Protein AF-A0A0L1KDW6-F1 (afdb_monomer_lite)

Structure (mmCIF, N/CA/C/O backbone):
data_AF-A0A0L1KDW6-F1
#
_entry.id   AF-A0A0L1KDW6-F1
#
loop_
_atom_site.group_PDB
_atom_site.id
_atom_site.type_symbol
_atom_site.label_atom_id
_atom_site.label_alt_id
_atom_site.label_comp_id
_atom_site.label_asym_id
_atom_site.label_entity_id
_atom_site.label_seq_id
_atom_site.pdbx_PDB_ins_code
_atom_site.Cartn_x
_atom_site.Cartn_y
_atom_site.Cartn_z
_atom_site.occupancy
_atom_site.B_iso_or_equiv
_atom_site.auth_seq_id
_atom_site.auth_comp_id
_atom_site.auth_asym_id
_atom_site.auth_atom_id
_atom_site.pdbx_PDB_model_num
ATOM 1 N N . MET A 1 1 ? 21.603 -19.382 -19.768 1.00 57.94 1 MET A N 1
ATOM 2 C CA . MET A 1 1 ? 21.121 -18.084 -19.246 1.00 57.94 1 MET A CA 1
ATOM 3 C C . MET A 1 1 ? 20.582 -18.372 -17.863 1.00 57.94 1 MET A C 1
ATOM 5 O O . MET A 1 1 ? 19.770 -19.271 -17.759 1.00 57.94 1 MET A O 1
ATOM 9 N N . GLY A 1 2 ? 21.131 -17.739 -16.826 1.00 80.12 2 GLY A N 1
ATOM 10 C CA . GLY A 1 2 ? 20.773 -18.057 -15.442 1.00 80.12 2 GLY A CA 1
ATOM 11 C C . GLY A 1 2 ? 19.469 -17.402 -14.995 1.00 80.12 2 GLY A C 1
ATOM 12 O O . GLY A 1 2 ? 19.043 -16.402 -15.588 1.00 80.12 2 GLY A O 1
ATOM 13 N N . ARG A 1 3 ? 18.912 -17.967 -13.923 1.00 89.12 3 ARG A N 1
ATOM 14 C CA . ARG A 1 3 ? 17.757 -17.478 -13.173 1.00 89.12 3 ARG A CA 1
ATOM 15 C C . ARG A 1 3 ? 17.853 -15.980 -12.878 1.00 89.12 3 ARG A C 1
ATOM 17 O O . ARG A 1 3 ? 18.931 -15.449 -12.590 1.00 89.12 3 ARG A O 1
ATOM 24 N N . ARG A 1 4 ? 16.725 -15.284 -12.984 1.00 90.94 4 ARG A N 1
ATOM 25 C CA . ARG A 1 4 ? 16.598 -13.829 -12.834 1.00 90.94 4 ARG A CA 1
ATOM 26 C C . ARG A 1 4 ? 15.623 -13.484 -11.720 1.00 90.94 4 ARG A C 1
ATOM 28 O O . ARG A 1 4 ? 14.721 -14.257 -11.421 1.00 90.94 4 ARG A O 1
ATOM 35 N N . LEU A 1 5 ? 15.791 -12.292 -11.161 1.00 90.44 5 LEU A N 1
ATOM 36 C CA . LEU A 1 5 ? 14.852 -11.661 -10.242 1.00 90.44 5 LEU A CA 1
ATOM 37 C C . LEU A 1 5 ? 14.173 -10.495 -10.960 1.00 90.44 5 LEU A C 1
ATOM 39 O O . LEU A 1 5 ? 14.872 -9.633 -11.488 1.00 90.44 5 LEU A O 1
ATOM 43 N N . ALA A 1 6 ? 12.842 -10.432 -10.948 1.00 89.75 6 ALA A N 1
ATOM 44 C CA . ALA A 1 6 ? 12.110 -9.207 -11.242 1.00 89.75 6 ALA A CA 1
ATOM 45 C C . ALA A 1 6 ? 11.566 -8.585 -9.954 1.00 89.75 6 ALA A C 1
ATOM 47 O O . ALA A 1 6 ? 10.841 -9.229 -9.193 1.00 89.75 6 ALA A O 1
ATOM 48 N N . LEU A 1 7 ? 11.890 -7.312 -9.745 1.00 86.31 7 LEU A N 1
ATOM 49 C CA . LEU A 1 7 ? 11.287 -6.475 -8.718 1.00 86.31 7 LEU A CA 1
ATOM 50 C C . LEU A 1 7 ? 10.117 -5.718 -9.343 1.00 86.31 7 LEU A C 1
ATOM 52 O O . LEU A 1 7 ? 10.330 -4.899 -10.244 1.00 86.31 7 LEU A O 1
ATOM 56 N N . LEU A 1 8 ? 8.897 -6.019 -8.893 1.00 83.31 8 LEU A N 1
ATOM 57 C CA . LEU A 1 8 ? 7.684 -5.398 -9.417 1.00 83.31 8 LEU A CA 1
ATOM 58 C C . LEU A 1 8 ? 7.242 -4.216 -8.561 1.00 83.31 8 LEU A C 1
ATOM 60 O O . LEU A 1 8 ? 7.297 -4.219 -7.332 1.00 83.31 8 LEU A O 1
ATOM 64 N N . GLY A 1 9 ? 6.763 -3.190 -9.246 1.00 75.62 9 GLY A N 1
ATOM 65 C CA . GLY A 1 9 ? 6.193 -2.005 -8.641 1.00 75.62 9 GLY A CA 1
ATOM 66 C C . GLY A 1 9 ? 4.723 -2.125 -8.319 1.00 75.62 9 GLY A C 1
ATOM 67 O O . GLY A 1 9 ? 3.948 -2.620 -9.130 1.00 75.62 9 GLY A O 1
ATOM 68 N N . SER A 1 10 ? 4.300 -1.519 -7.213 1.00 70.69 10 SER A N 1
ATOM 69 C CA . SER A 1 10 ? 2.881 -1.212 -6.985 1.00 70.69 10 SER A CA 1
ATOM 70 C C . SER A 1 10 ? 1.938 -2.430 -7.032 1.00 70.69 10 SER A C 1
ATOM 72 O O . SER A 1 10 ? 0.745 -2.284 -7.316 1.00 70.69 10 SER A O 1
ATOM 74 N N . ILE A 1 11 ? 2.459 -3.622 -6.732 1.00 71.25 11 ILE A N 1
ATOM 75 C CA . ILE A 1 11 ? 1.679 -4.851 -6.606 1.00 71.25 11 ILE A CA 1
ATOM 76 C C . ILE A 1 11 ? 1.026 -4.900 -5.223 1.00 71.25 11 ILE A C 1
ATOM 78 O O . ILE A 1 11 ? 1.671 -4.600 -4.220 1.00 71.25 11 ILE A O 1
ATOM 82 N N . ASN A 1 12 ? -0.255 -5.276 -5.166 1.00 66.88 12 ASN A N 1
ATOM 83 C CA . ASN A 1 12 ? -1.009 -5.448 -3.918 1.00 66.88 12 ASN A CA 1
ATOM 84 C C . ASN A 1 12 ? -1.074 -4.196 -3.024 1.00 66.88 12 ASN A C 1
ATOM 86 O O . ASN A 1 12 ? -1.246 -4.280 -1.809 1.00 66.88 12 ASN A O 1
ATOM 90 N N . VAL A 1 13 ? -0.989 -3.014 -3.641 1.00 64.75 13 VAL A N 1
ATOM 91 C CA . VAL A 1 13 ? -1.134 -1.712 -2.983 1.00 64.75 13 VAL A CA 1
ATOM 92 C C . VAL A 1 13 ? -2.189 -0.867 -3.694 1.00 64.75 13 VAL A C 1
ATOM 94 O O . VAL A 1 13 ? -2.306 -0.885 -4.916 1.00 64.75 13 VAL A O 1
ATOM 97 N N . GLY A 1 14 ? -2.969 -0.096 -2.931 1.00 56.69 14 GLY A N 1
ATOM 98 C CA . GLY A 1 14 ? -3.863 0.923 -3.496 1.00 56.69 14 GLY A CA 1
ATOM 99 C C . GLY A 1 14 ? -5.036 0.399 -4.336 1.00 56.69 14 GLY A C 1
ATOM 100 O O . GLY A 1 14 ? -5.494 1.115 -5.216 1.00 56.69 14 GLY A O 1
ATOM 101 N N . GLY A 1 15 ? -5.527 -0.814 -4.068 1.00 61.88 15 GLY A N 1
ATOM 102 C CA . GLY A 1 15 ? -6.672 -1.407 -4.775 1.00 61.88 15 GLY A CA 1
ATOM 103 C C . GLY A 1 15 ? -6.288 -2.360 -5.908 1.00 61.88 15 GLY A C 1
ATOM 104 O O . GLY A 1 15 ? -7.120 -3.168 -6.310 1.00 61.88 15 GLY A O 1
ATOM 105 N N . ASN A 1 16 ? -5.026 -2.353 -6.345 1.00 66.50 16 ASN A N 1
ATOM 106 C CA . ASN A 1 16 ? -4.486 -3.419 -7.183 1.00 66.50 16 ASN A CA 1
ATOM 107 C C . ASN A 1 16 ? -4.442 -4.697 -6.343 1.00 66.50 16 ASN A C 1
ATOM 109 O O . ASN A 1 16 ? -3.787 -4.708 -5.301 1.00 66.50 16 ASN A O 1
ATOM 113 N N . ARG A 1 17 ? -5.139 -5.754 -6.760 1.00 76.69 17 ARG A N 1
ATOM 114 C CA . ARG A 1 17 ? -5.067 -7.073 -6.123 1.00 76.69 17 ARG A CA 1
ATOM 115 C C . ARG A 1 17 ? -4.798 -8.114 -7.190 1.00 76.69 17 ARG A C 1
ATOM 117 O O . ARG A 1 17 ? -5.657 -8.361 -8.025 1.00 76.69 17 ARG A O 1
ATOM 124 N N . ILE A 1 18 ? -3.613 -8.708 -7.135 1.00 84.12 18 ILE A N 1
ATOM 125 C CA . ILE A 1 18 ? -3.269 -9.882 -7.932 1.00 84.12 18 ILE A CA 1
ATOM 126 C C . ILE A 1 18 ? -2.900 -11.012 -6.986 1.00 84.12 18 ILE A C 1
ATOM 128 O O . ILE A 1 18 ? -2.190 -10.809 -5.992 1.00 84.12 18 ILE A O 1
ATOM 132 N N . THR A 1 19 ? -3.391 -12.211 -7.279 1.00 87.62 19 THR A N 1
ATOM 133 C CA . THR A 1 19 ? -2.929 -13.394 -6.563 1.00 87.62 19 THR A CA 1
ATOM 134 C C . THR A 1 19 ? -1.570 -13.813 -7.123 1.00 87.62 19 THR A C 1
ATOM 136 O O . THR A 1 19 ? -1.245 -13.556 -8.285 1.00 87.62 19 THR A O 1
ATOM 139 N N . MET A 1 20 ? -0.741 -14.447 -6.293 1.00 87.56 20 MET A N 1
ATOM 140 C CA . MET A 1 20 ? 0.556 -14.952 -6.754 1.00 87.56 20 MET A CA 1
ATOM 141 C C . MET A 1 20 ? 0.383 -16.078 -7.781 1.00 87.56 20 MET A C 1
ATOM 143 O O . MET A 1 20 ? 1.164 -16.156 -8.723 1.00 87.56 20 MET A O 1
ATOM 147 N N . GLY A 1 21 ? -0.682 -16.879 -7.662 1.00 89.69 21 GLY A N 1
ATOM 148 C CA . GLY A 1 21 ? -1.038 -17.893 -8.655 1.00 89.69 21 GLY A CA 1
ATOM 149 C C . GLY A 1 21 ? -1.360 -17.293 -10.024 1.00 89.69 21 GLY A C 1
ATOM 150 O O . GLY A 1 21 ? -0.852 -17.782 -11.031 1.00 89.69 21 GLY A O 1
ATOM 151 N N . ASP A 1 22 ? -2.120 -16.193 -10.070 1.00 91.50 22 ASP A N 1
ATOM 152 C CA . ASP A 1 22 ? -2.432 -15.507 -11.332 1.00 91.50 22 ASP A CA 1
ATOM 153 C C . ASP A 1 22 ? -1.179 -14.904 -11.973 1.00 91.50 22 ASP A C 1
ATOM 155 O O . ASP A 1 22 ? -0.994 -15.006 -13.186 1.00 91.50 22 ASP A O 1
ATOM 159 N N . LEU A 1 23 ? -0.293 -14.318 -11.158 1.00 91.94 23 LEU A N 1
ATOM 160 C CA . LEU A 1 23 ? 0.977 -13.757 -11.621 1.00 91.94 23 LEU A CA 1
ATOM 161 C C . LEU A 1 23 ? 1.894 -14.828 -12.218 1.00 91.94 23 LEU A C 1
ATOM 163 O O . LEU A 1 23 ? 2.406 -14.653 -13.325 1.00 91.94 23 LEU A O 1
ATOM 167 N N . VAL A 1 24 ? 2.073 -15.941 -11.503 1.00 93.94 24 VAL A N 1
ATOM 168 C CA . VAL A 1 24 ? 2.847 -17.095 -11.976 1.00 93.94 24 VAL A CA 1
ATOM 169 C C . VAL A 1 24 ? 2.231 -17.635 -13.265 1.00 93.94 24 VAL A C 1
ATOM 171 O O . VAL A 1 24 ? 2.919 -17.732 -14.278 1.00 93.94 24 VAL A O 1
ATOM 174 N N . GLY A 1 25 ? 0.922 -17.895 -13.265 1.00 94.69 25 GLY A N 1
ATOM 175 C CA . GLY A 1 25 ? 0.211 -18.443 -14.417 1.00 94.69 25 GLY A CA 1
ATOM 176 C C . GLY A 1 25 ? 0.302 -17.560 -15.662 1.00 94.69 25 GLY A C 1
ATOM 177 O O . GLY A 1 25 ? 0.509 -18.081 -16.759 1.00 94.69 25 GLY A O 1
ATOM 178 N N . ALA A 1 26 ? 0.192 -16.237 -15.505 1.00 95.19 26 ALA A N 1
ATOM 179 C CA . ALA A 1 26 ? 0.352 -15.290 -16.606 1.00 95.19 26 ALA A CA 1
ATOM 180 C C . ALA A 1 26 ? 1.754 -15.384 -17.214 1.00 95.19 26 ALA A C 1
ATOM 182 O O . ALA A 1 26 ? 1.901 -15.575 -18.417 1.00 95.19 26 ALA A O 1
ATOM 183 N N . LEU A 1 27 ? 2.806 -15.341 -16.400 1.00 95.25 27 LEU A N 1
ATOM 184 C CA . LEU A 1 27 ? 4.177 -15.406 -16.910 1.00 95.25 27 LEU A CA 1
ATOM 185 C C . LEU A 1 27 ? 4.493 -16.759 -17.557 1.00 95.25 27 LEU A C 1
ATOM 187 O O . LEU A 1 27 ? 5.091 -16.795 -18.635 1.00 95.25 27 LEU A O 1
ATOM 191 N N . THR A 1 28 ? 4.033 -17.864 -16.968 1.00 95.69 28 THR A N 1
ATOM 192 C CA . THR A 1 28 ? 4.222 -19.205 -17.537 1.00 95.69 28 THR A CA 1
ATOM 193 C C . THR A 1 28 ? 3.588 -19.336 -18.924 1.00 95.69 28 THR A C 1
ATOM 195 O O . THR A 1 28 ? 4.228 -19.860 -19.837 1.00 95.69 28 THR A O 1
ATOM 198 N N . ARG A 1 29 ? 2.382 -18.785 -19.143 1.00 95.06 29 ARG A N 1
ATOM 199 C CA . ARG A 1 29 ? 1.735 -18.769 -20.473 1.00 95.06 29 ARG A CA 1
ATOM 200 C C . ARG A 1 29 ? 2.548 -18.029 -21.540 1.00 95.06 29 ARG A C 1
ATOM 202 O O . ARG A 1 29 ? 2.452 -18.366 -22.716 1.00 95.06 29 ARG A O 1
ATOM 209 N N . HIS A 1 30 ? 3.383 -17.068 -21.141 1.00 95.25 30 HIS A N 1
ATOM 210 C CA . HIS A 1 30 ? 4.259 -16.299 -22.039 1.00 95.25 30 HIS A CA 1
ATOM 211 C C . HIS A 1 30 ? 5.681 -16.871 -22.171 1.00 95.25 30 HIS A C 1
ATOM 213 O O . HIS A 1 30 ? 6.576 -16.215 -22.724 1.00 95.25 30 HIS A O 1
ATOM 219 N N . GLY A 1 31 ? 5.888 -18.107 -21.707 1.00 93.56 31 GLY A N 1
ATOM 220 C CA . GLY A 1 31 ? 7.122 -18.870 -21.896 1.00 93.56 31 GLY A CA 1
ATOM 221 C C . GLY A 1 31 ? 8.205 -18.607 -20.852 1.00 93.56 31 GLY A C 1
ATOM 222 O O . GLY A 1 31 ? 9.353 -18.990 -21.071 1.00 93.56 31 GLY A O 1
ATOM 223 N N . PHE A 1 32 ? 7.870 -17.946 -19.743 1.00 95.56 32 PHE A N 1
ATOM 224 C CA . PHE A 1 32 ? 8.753 -17.875 -18.582 1.00 95.56 32 PHE A CA 1
ATOM 225 C C . PHE A 1 32 ? 8.713 -19.222 -17.849 1.00 95.56 32 PHE A C 1
ATOM 227 O O . PHE A 1 32 ? 7.634 -19.761 -17.600 1.00 95.56 32 PHE A O 1
ATOM 234 N N . ALA A 1 33 ? 9.880 -19.768 -17.517 1.00 93.88 33 ALA A N 1
ATOM 235 C CA . ALA A 1 33 ? 10.008 -21.038 -16.804 1.00 93.88 33 ALA A CA 1
ATOM 236 C C . ALA A 1 33 ? 10.357 -20.804 -15.327 1.00 93.88 33 ALA A C 1
ATOM 238 O O . ALA A 1 33 ? 10.776 -19.704 -14.962 1.00 93.88 33 ALA A O 1
ATOM 239 N N . ASP A 1 34 ? 10.150 -21.820 -14.484 1.00 93.94 34 ASP A N 1
ATOM 240 C CA . ASP A 1 34 ? 10.532 -21.838 -13.061 1.00 93.94 34 ASP A CA 1
ATOM 241 C C . ASP A 1 34 ? 10.179 -20.546 -12.302 1.00 93.94 34 ASP A C 1
ATOM 243 O O . ASP A 1 34 ? 10.984 -19.975 -11.553 1.00 93.94 34 ASP A O 1
ATOM 247 N N . VAL A 1 35 ? 8.957 -20.060 -12.555 1.00 94.06 35 VAL A N 1
ATOM 248 C CA . VAL A 1 35 ? 8.440 -18.812 -11.996 1.00 94.06 35 VAL A CA 1
ATOM 249 C C . VAL A 1 35 ? 8.016 -19.042 -10.548 1.00 94.06 35 VAL A C 1
ATOM 251 O O . VAL A 1 35 ? 7.067 -19.770 -10.271 1.00 94.06 35 VAL A O 1
ATOM 254 N N . GLU A 1 36 ? 8.695 -18.374 -9.625 1.00 90.19 36 GLU A N 1
ATOM 255 C CA . GLU A 1 36 ? 8.409 -18.387 -8.193 1.00 90.19 36 GLU A CA 1
ATOM 256 C C . GLU A 1 36 ? 8.185 -16.959 -7.696 1.00 90.19 36 GLU A C 1
ATOM 258 O O . GLU A 1 36 ? 8.827 -16.020 -8.162 1.00 90.19 36 GLU A O 1
ATOM 263 N N . THR A 1 37 ? 7.301 -16.776 -6.718 1.00 86.69 37 THR A N 1
ATOM 264 C CA . THR A 1 37 ? 7.066 -15.470 -6.088 1.00 86.69 37 THR A CA 1
ATOM 265 C C . THR A 1 37 ? 7.736 -15.391 -4.727 1.00 86.69 37 THR A C 1
ATOM 267 O O . THR A 1 37 ? 7.597 -16.295 -3.905 1.00 86.69 37 THR A O 1
ATOM 270 N N . VAL A 1 38 ? 8.392 -14.269 -4.449 1.00 73.50 38 VAL A N 1
ATOM 271 C CA . VAL A 1 38 ? 8.946 -13.953 -3.133 1.00 73.50 38 VAL A CA 1
ATOM 272 C C . VAL A 1 38 ? 7.931 -13.098 -2.385 1.00 73.50 38 VAL A C 1
ATOM 274 O O . VAL A 1 38 ? 7.717 -11.939 -2.742 1.00 73.50 38 VAL A O 1
ATOM 277 N N . VAL A 1 39 ? 7.335 -13.679 -1.338 1.00 70.06 39 VAL A N 1
ATOM 278 C CA . VAL A 1 39 ? 6.297 -13.080 -0.475 1.00 70.06 39 VAL A CA 1
ATOM 279 C C . VAL A 1 39 ? 5.090 -12.508 -1.252 1.00 70.06 39 VAL A C 1
ATOM 281 O O . VAL A 1 39 ? 4.961 -12.660 -2.462 1.00 70.06 39 VAL A O 1
ATOM 284 N N . ALA A 1 40 ? 4.156 -11.847 -0.562 1.00 60.19 40 ALA A N 1
ATOM 285 C CA . ALA A 1 40 ? 2.953 -11.270 -1.180 1.00 60.19 40 ALA A CA 1
ATOM 286 C C . ALA A 1 40 ? 3.200 -9.947 -1.946 1.00 60.19 40 ALA A C 1
ATOM 288 O O . ALA A 1 40 ? 2.245 -9.296 -2.379 1.00 60.19 40 ALA A O 1
ATOM 289 N N . SER A 1 41 ? 4.461 -9.521 -2.094 1.00 60.69 41 SER A N 1
ATOM 290 C CA . SER A 1 41 ? 4.837 -8.246 -2.721 1.00 60.69 41 SER A CA 1
ATOM 291 C C . SER A 1 41 ? 4.954 -8.320 -4.244 1.00 60.69 41 SER A C 1
ATOM 293 O O . SER A 1 41 ? 5.227 -7.301 -4.871 1.00 60.69 41 SER A O 1
ATOM 295 N N . GLY A 1 42 ? 4.773 -9.503 -4.841 1.00 65.75 42 GLY A N 1
ATOM 296 C CA . GLY A 1 42 ? 4.808 -9.686 -6.293 1.00 65.75 42 GLY A CA 1
ATOM 297 C C . GLY A 1 42 ? 6.202 -9.677 -6.914 1.00 65.75 42 GLY A C 1
ATOM 298 O O . GLY A 1 42 ? 6.313 -9.519 -8.122 1.00 65.75 42 GLY A O 1
ATOM 299 N N . ASN A 1 43 ? 7.270 -9.835 -6.129 1.00 84.25 43 ASN A N 1
ATOM 300 C CA . ASN A 1 43 ? 8.606 -10.026 -6.696 1.00 84.25 43 ASN A CA 1
ATOM 301 C C . ASN A 1 43 ? 8.742 -11.463 -7.193 1.00 84.25 43 ASN A C 1
ATOM 303 O O . ASN A 1 43 ? 8.254 -12.380 -6.534 1.00 84.25 43 ASN A O 1
ATOM 307 N N . ILE A 1 44 ? 9.408 -11.662 -8.327 1.00 90.81 44 ILE A N 1
ATOM 308 C CA . ILE A 1 44 ? 9.438 -12.960 -9.007 1.00 90.81 44 ILE A CA 1
ATOM 309 C C . ILE A 1 44 ? 10.859 -13.430 -9.290 1.00 90.81 44 ILE A C 1
ATOM 311 O O . ILE A 1 44 ? 11.696 -12.663 -9.757 1.00 90.81 44 ILE A O 1
ATOM 315 N N . LEU A 1 45 ? 11.116 -14.708 -9.052 1.00 92.25 45 LEU A N 1
ATOM 316 C CA . LEU A 1 45 ? 12.263 -15.429 -9.583 1.00 92.25 45 LEU A CA 1
ATOM 317 C C . LEU A 1 45 ? 11.802 -16.204 -10.810 1.00 92.25 45 LEU A C 1
ATOM 319 O O . LEU A 1 45 ? 10.728 -16.789 -10.781 1.00 92.25 45 LEU A O 1
ATOM 323 N N . PHE A 1 46 ? 12.576 -16.198 -11.887 1.00 94.62 46 PHE A N 1
ATOM 324 C CA . PHE A 1 46 ? 12.167 -16.853 -13.127 1.00 94.62 46 PHE A CA 1
ATOM 325 C C . PHE A 1 46 ? 13.355 -17.201 -14.015 1.00 94.62 46 PHE A C 1
ATOM 327 O O . PHE A 1 46 ? 14.400 -16.541 -13.978 1.00 94.62 46 PHE A O 1
ATOM 334 N N . ASP A 1 47 ? 13.134 -18.173 -14.887 1.00 93.94 47 ASP A N 1
ATOM 335 C CA . ASP A 1 47 ? 13.999 -18.475 -16.012 1.00 93.94 47 ASP A CA 1
ATOM 336 C C . ASP A 1 47 ? 13.470 -17.772 -17.273 1.00 93.94 47 ASP A C 1
ATOM 338 O O . ASP A 1 47 ? 12.287 -17.891 -17.621 1.00 93.94 47 ASP A O 1
ATOM 342 N N . PRO A 1 48 ? 14.309 -16.956 -17.944 1.00 92.50 48 PRO A N 1
ATOM 343 C CA . PRO A 1 48 ? 13.853 -16.129 -19.048 1.00 92.50 48 PRO A CA 1
ATOM 344 C C . PRO A 1 48 ? 13.471 -16.982 -20.269 1.00 92.50 48 PRO A C 1
ATOM 346 O O . PRO A 1 48 ? 14.165 -17.954 -20.580 1.00 92.50 48 PRO A O 1
ATOM 349 N N . PRO A 1 49 ? 12.428 -16.583 -21.019 1.00 91.06 49 PRO A N 1
ATOM 350 C CA . PRO A 1 49 ? 12.028 -17.265 -22.243 1.00 91.06 49 PRO A CA 1
ATOM 351 C C . PRO A 1 49 ? 13.174 -17.321 -23.257 1.00 91.06 49 PRO A C 1
ATOM 353 O O . PRO A 1 49 ? 13.938 -16.365 -23.428 1.00 91.06 49 PRO A O 1
ATOM 356 N N . THR A 1 50 ? 13.274 -18.444 -23.969 1.00 88.19 50 THR A N 1
ATOM 357 C CA . THR A 1 50 ? 14.314 -18.640 -24.988 1.00 88.19 50 THR A CA 1
ATOM 358 C C . THR A 1 50 ? 14.206 -17.575 -26.081 1.00 88.19 50 THR A C 1
ATOM 360 O O . THR A 1 50 ? 13.119 -17.280 -26.572 1.00 88.19 50 THR A O 1
ATOM 363 N N . GLY A 1 51 ? 15.343 -16.995 -26.472 1.00 84.75 51 GLY A N 1
ATOM 364 C CA . GLY A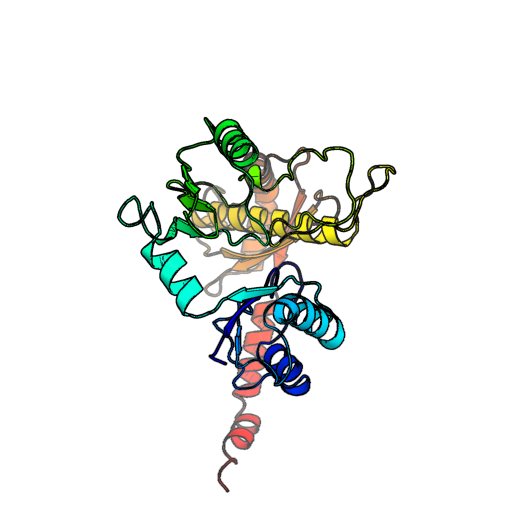 1 51 ? 15.410 -15.992 -27.539 1.00 84.75 51 GLY A CA 1
ATOM 365 C C . GLY A 1 51 ? 15.063 -14.561 -27.116 1.00 84.75 51 GLY A C 1
ATOM 366 O O . GLY A 1 51 ? 15.174 -13.664 -27.946 1.00 84.75 51 GLY A O 1
ATOM 367 N N . VAL A 1 52 ? 14.706 -14.316 -25.850 1.00 84.88 52 VAL A N 1
ATOM 368 C CA . VAL A 1 52 ? 14.441 -12.959 -25.348 1.00 84.88 52 VAL A CA 1
ATOM 369 C C . VAL A 1 52 ? 15.701 -12.344 -24.753 1.00 84.88 52 VAL A C 1
ATOM 371 O O . VAL A 1 52 ? 16.374 -12.932 -23.902 1.00 84.88 52 VAL A O 1
ATOM 374 N N . LEU A 1 53 ? 16.033 -11.129 -25.194 1.00 83.12 53 LEU A N 1
ATOM 375 C CA . LEU A 1 53 ? 17.181 -10.398 -24.669 1.00 83.12 53 LEU A CA 1
ATOM 376 C C . LEU A 1 53 ? 16.883 -9.859 -23.268 1.00 83.12 53 LEU A C 1
ATOM 378 O O . LEU A 1 53 ? 15.799 -9.356 -22.992 1.00 83.12 53 LEU A O 1
ATOM 382 N N . GLY A 1 54 ? 17.889 -9.866 -22.388 1.00 80.50 54 GLY A N 1
ATOM 383 C CA . GLY A 1 54 ? 17.721 -9.420 -20.999 1.00 80.50 54 GLY A CA 1
ATOM 384 C C . GLY A 1 54 ? 17.178 -7.991 -20.848 1.00 80.50 54 GLY A C 1
ATOM 385 O O . GLY A 1 54 ? 16.455 -7.713 -19.899 1.00 80.50 54 GLY A O 1
ATOM 386 N N . LYS A 1 55 ? 17.480 -7.107 -21.809 1.00 80.06 55 LYS A N 1
ATOM 387 C CA . LYS A 1 55 ? 16.996 -5.716 -21.849 1.00 80.06 55 LYS A CA 1
ATOM 388 C C . LYS A 1 55 ? 15.494 -5.587 -22.142 1.00 80.06 55 LYS A C 1
ATOM 390 O O . LYS A 1 55 ? 14.926 -4.551 -21.843 1.00 80.06 55 LYS A O 1
ATOM 395 N N . GLU A 1 56 ? 14.882 -6.609 -22.740 1.00 84.19 56 GLU A N 1
ATOM 396 C CA . GLU A 1 56 ? 13.461 -6.627 -23.123 1.00 84.19 56 GLU A CA 1
ATOM 397 C C . GLU A 1 56 ? 12.583 -7.233 -22.023 1.00 84.19 56 GLU A C 1
ATOM 399 O O . GLU A 1 56 ? 11.374 -7.017 -22.004 1.00 84.19 56 GLU A O 1
ATOM 404 N N . LEU A 1 57 ? 13.181 -7.983 -21.089 1.00 89.69 57 LEU A N 1
ATOM 405 C CA . LEU A 1 57 ? 12.454 -8.642 -20.003 1.00 89.69 57 LEU A CA 1
ATOM 406 C C . LEU A 1 57 ? 11.637 -7.669 -19.132 1.00 89.69 57 LEU A C 1
ATOM 408 O O . LEU A 1 57 ? 10.492 -8.012 -18.845 1.00 89.69 57 LEU A O 1
ATOM 412 N N . PRO A 1 58 ? 12.146 -6.485 -18.723 1.00 87.44 58 PRO A N 1
ATOM 413 C CA . PRO A 1 58 ? 11.366 -5.543 -17.918 1.00 87.44 58 PRO A CA 1
ATOM 414 C C . PRO A 1 58 ? 10.052 -5.123 -18.589 1.00 87.44 58 PRO A C 1
ATOM 416 O O . PRO A 1 58 ? 8.982 -5.284 -18.003 1.00 87.44 58 PRO A O 1
ATOM 419 N N . ASP A 1 59 ? 10.132 -4.650 -19.835 1.00 86.12 59 ASP A N 1
ATOM 420 C CA . ASP A 1 59 ? 8.966 -4.177 -20.587 1.00 86.12 59 ASP A CA 1
ATOM 421 C C . ASP A 1 59 ? 7.994 -5.330 -20.856 1.00 86.12 59 ASP A C 1
ATOM 423 O O . ASP A 1 59 ? 6.789 -5.194 -20.653 1.00 86.12 59 ASP A O 1
ATOM 427 N N . ARG A 1 60 ? 8.523 -6.510 -21.203 1.00 92.62 60 ARG A N 1
ATOM 428 C CA . ARG A 1 60 ? 7.708 -7.701 -21.459 1.00 92.62 60 ARG A CA 1
ATOM 429 C C . ARG A 1 60 ? 6.921 -8.146 -20.227 1.00 92.62 60 ARG A C 1
ATOM 431 O O . ARG A 1 60 ? 5.743 -8.463 -20.346 1.00 92.62 60 ARG A O 1
ATOM 438 N N . ILE A 1 61 ? 7.549 -8.164 -19.050 1.00 92.94 61 ILE A N 1
ATOM 439 C CA . ILE A 1 61 ? 6.883 -8.534 -17.792 1.00 92.94 61 ILE A CA 1
ATOM 440 C C . ILE A 1 61 ? 5.792 -7.514 -17.446 1.00 92.94 61 ILE A C 1
ATOM 442 O O . ILE A 1 61 ? 4.668 -7.909 -17.139 1.00 92.94 61 ILE A O 1
ATOM 446 N N . ALA A 1 62 ? 6.094 -6.215 -17.530 1.00 89.31 62 ALA A N 1
ATOM 447 C CA . ALA A 1 62 ? 5.113 -5.164 -17.263 1.00 89.31 62 ALA A CA 1
ATOM 448 C C . ALA A 1 62 ? 3.908 -5.243 -18.222 1.00 89.31 62 ALA A C 1
ATOM 450 O O . ALA A 1 62 ? 2.760 -5.117 -17.790 1.00 89.31 62 ALA A O 1
ATOM 451 N N . ASP A 1 63 ? 4.153 -5.524 -19.505 1.00 91.12 63 ASP A N 1
ATOM 452 C CA . ASP A 1 63 ? 3.108 -5.689 -20.515 1.00 91.12 63 ASP A CA 1
ATOM 453 C C . ASP A 1 63 ? 2.201 -6.893 -20.240 1.00 91.12 63 ASP A C 1
ATOM 455 O O . ASP A 1 63 ? 0.980 -6.775 -20.377 1.00 91.12 63 ASP A O 1
ATOM 459 N N . ILE A 1 64 ? 2.763 -8.028 -19.816 1.00 94.25 64 ILE A N 1
ATOM 460 C CA . ILE A 1 64 ? 1.994 -9.225 -19.439 1.00 94.25 64 ILE A CA 1
ATOM 461 C C . ILE A 1 64 ? 1.109 -8.926 -18.229 1.00 94.25 64 ILE A C 1
ATOM 463 O O . ILE A 1 64 ? -0.095 -9.168 -18.276 1.00 94.25 64 ILE A O 1
ATOM 467 N N . VAL A 1 65 ? 1.671 -8.336 -17.170 1.00 90.75 65 VAL A N 1
ATOM 468 C CA . VAL A 1 65 ? 0.907 -8.003 -15.955 1.00 90.75 65 VAL A CA 1
ATOM 469 C C . VAL A 1 65 ? -0.231 -7.035 -16.277 1.00 90.75 65 VAL A C 1
ATOM 471 O O . VAL A 1 65 ? -1.358 -7.220 -15.821 1.00 90.75 65 VAL A O 1
ATOM 474 N N . ARG A 1 66 ? 0.019 -6.037 -17.125 1.00 89.06 66 ARG A N 1
ATOM 475 C CA . ARG A 1 66 ? -1.022 -5.103 -17.553 1.00 89.06 66 ARG A CA 1
ATOM 476 C C . ARG A 1 66 ? -2.097 -5.772 -18.406 1.00 89.06 66 ARG A C 1
ATOM 478 O O . ARG A 1 66 ? -3.276 -5.500 -18.198 1.00 89.06 66 ARG A O 1
ATOM 485 N N . SER A 1 67 ? -1.708 -6.584 -19.386 1.00 90.25 67 SER A N 1
ATOM 486 C CA . SER A 1 67 ? -2.647 -7.158 -20.359 1.00 90.25 67 SER A CA 1
ATOM 487 C C . SER A 1 67 ? -3.478 -8.306 -19.791 1.00 90.25 67 SER A C 1
ATOM 489 O O . SER A 1 67 ? -4.664 -8.381 -20.097 1.00 90.25 67 SER A O 1
ATOM 491 N N . GLU A 1 68 ? -2.896 -9.162 -18.950 1.00 93.56 68 GLU A N 1
ATOM 492 C CA . GLU A 1 68 ? -3.606 -10.312 -18.377 1.00 93.56 68 GLU A CA 1
ATOM 493 C C . GLU A 1 68 ? -4.218 -10.033 -17.005 1.00 93.56 68 GLU A C 1
ATOM 495 O O . GLU A 1 68 ? -5.269 -10.583 -16.690 1.00 93.56 68 GLU A O 1
ATOM 500 N N . LEU A 1 69 ? -3.582 -9.189 -16.187 1.00 89.50 69 LEU A N 1
ATOM 501 C CA . LEU A 1 69 ? -3.989 -8.969 -14.792 1.00 89.50 69 LEU A CA 1
ATOM 502 C C . LEU A 1 69 ? -4.567 -7.569 -14.552 1.00 89.50 69 LEU A C 1
ATOM 504 O O . LEU A 1 69 ? -5.005 -7.265 -13.446 1.00 89.50 69 LEU A O 1
ATOM 508 N N . GLY A 1 70 ? -4.570 -6.704 -15.571 1.00 84.56 70 GLY A N 1
ATOM 509 C CA . GLY A 1 70 ? -5.177 -5.373 -15.500 1.00 84.56 70 GLY A CA 1
ATOM 510 C C . GLY A 1 70 ? -4.442 -4.385 -14.591 1.00 84.56 70 GLY A C 1
ATOM 511 O O . GLY A 1 70 ? -5.004 -3.343 -14.257 1.00 84.56 70 GLY A O 1
ATOM 512 N N . VAL A 1 71 ? -3.204 -4.685 -14.183 1.00 82.88 71 VAL A N 1
ATOM 513 C CA . VAL A 1 71 ? -2.421 -3.838 -13.271 1.00 82.88 71 VAL A CA 1
ATOM 514 C C . VAL A 1 71 ? -1.301 -3.131 -14.023 1.00 82.88 71 VAL A C 1
ATOM 516 O O . VAL A 1 71 ? -0.428 -3.766 -14.608 1.00 82.88 71 VAL A O 1
ATOM 519 N N . ASP A 1 72 ? -1.300 -1.799 -13.970 1.00 81.56 72 ASP A N 1
ATOM 520 C CA . ASP A 1 72 ? -0.180 -0.998 -14.466 1.00 81.56 72 ASP A CA 1
ATOM 521 C C . ASP A 1 72 ? 0.972 -1.054 -13.451 1.00 81.56 72 ASP A C 1
ATOM 523 O O . ASP A 1 72 ? 0.866 -0.563 -12.321 1.00 81.56 72 ASP A O 1
ATOM 527 N N . THR A 1 73 ? 2.065 -1.701 -13.844 1.00 80.81 73 THR A N 1
ATOM 528 C CA . THR A 1 73 ? 3.250 -1.925 -13.012 1.00 80.81 73 THR A CA 1
ATOM 529 C C . THR A 1 73 ? 4.516 -1.559 -13.782 1.00 80.81 73 THR A C 1
ATOM 531 O O . THR A 1 73 ? 4.510 -1.438 -15.004 1.00 80.81 73 THR A O 1
ATOM 534 N N . PHE A 1 74 ? 5.621 -1.401 -13.060 1.00 80.31 74 PHE A N 1
ATOM 535 C CA . PHE A 1 74 ? 6.952 -1.432 -13.654 1.00 80.31 74 PHE A CA 1
ATOM 536 C C . PHE A 1 74 ? 7.668 -2.688 -13.163 1.00 80.31 74 PHE A C 1
ATOM 538 O O . PHE A 1 74 ? 7.451 -3.127 -12.033 1.00 80.31 74 PHE A O 1
ATOM 545 N N . ALA A 1 75 ? 8.558 -3.223 -13.990 1.00 85.19 75 ALA A N 1
ATOM 546 C CA . ALA A 1 75 ? 9.454 -4.299 -13.606 1.00 85.19 75 ALA A CA 1
ATOM 547 C C . ALA A 1 75 ? 10.902 -3.819 -13.710 1.00 85.19 75 ALA A C 1
ATOM 549 O O . ALA A 1 75 ? 11.263 -3.080 -14.624 1.00 85.19 75 ALA A O 1
ATOM 550 N N . LEU A 1 76 ? 11.744 -4.263 -12.786 1.00 83.38 76 LEU A N 1
ATOM 551 C CA . LEU A 1 76 ? 13.194 -4.205 -12.917 1.00 83.38 76 LEU A CA 1
ATOM 552 C C . LEU A 1 76 ? 13.727 -5.627 -12.868 1.00 83.38 76 LEU A C 1
ATOM 554 O O . LEU A 1 76 ? 13.421 -6.344 -11.924 1.00 83.38 76 LEU A O 1
ATOM 558 N N . VAL A 1 77 ? 14.563 -6.006 -13.832 1.00 87.38 77 VAL A N 1
ATOM 559 C CA . VAL A 1 77 ? 15.155 -7.346 -13.884 1.00 87.38 77 VAL A CA 1
ATOM 560 C C . VAL A 1 77 ? 16.629 -7.295 -13.506 1.00 87.38 77 VAL A C 1
ATOM 562 O O . VAL A 1 77 ? 17.406 -6.569 -14.123 1.00 87.38 77 VAL A O 1
ATOM 565 N N . LEU A 1 78 ? 17.005 -8.105 -12.520 1.00 84.38 78 LEU A N 1
ATOM 566 C CA . LEU A 1 78 ? 18.358 -8.254 -11.996 1.00 84.38 78 LEU A CA 1
ATOM 567 C C . LEU A 1 78 ? 18.820 -9.708 -12.137 1.00 84.38 78 LEU A C 1
ATOM 569 O O . LEU A 1 78 ? 18.029 -10.654 -12.086 1.00 84.38 78 LEU A O 1
ATOM 573 N N . SER A 1 79 ? 20.119 -9.894 -12.330 1.00 86.19 79 SER A N 1
ATOM 574 C CA . SER A 1 79 ? 20.785 -11.181 -12.111 1.00 86.19 79 SER A CA 1
ATOM 575 C C . SER A 1 79 ? 21.162 -11.369 -10.637 1.00 86.19 79 SER A C 1
ATOM 577 O O . SER A 1 79 ? 21.236 -10.400 -9.882 1.00 86.19 79 SER A O 1
ATOM 579 N N . ALA A 1 80 ? 21.444 -12.614 -10.236 1.00 83.56 80 ALA A N 1
ATOM 580 C CA . ALA A 1 80 ? 21.941 -12.915 -8.891 1.00 83.56 80 ALA A CA 1
ATOM 581 C C . ALA A 1 80 ? 23.220 -12.124 -8.561 1.00 83.56 80 ALA A C 1
ATOM 583 O O . ALA A 1 80 ? 23.281 -11.472 -7.526 1.00 83.56 80 ALA A O 1
ATOM 584 N N . ALA A 1 81 ? 24.176 -12.072 -9.494 1.00 82.00 81 ALA A N 1
ATOM 585 C CA . ALA A 1 81 ? 25.421 -11.323 -9.321 1.00 82.00 81 ALA A CA 1
ATOM 586 C C . ALA A 1 81 ? 25.192 -9.812 -9.127 1.00 82.00 81 ALA A C 1
ATOM 588 O O . ALA A 1 81 ? 25.878 -9.181 -8.330 1.00 82.00 81 ALA A O 1
ATOM 589 N N . GLU A 1 82 ? 24.218 -9.218 -9.827 1.00 78.19 82 GLU A N 1
ATOM 590 C CA . GLU A 1 82 ? 23.878 -7.798 -9.648 1.00 78.19 82 GLU A CA 1
ATOM 591 C C . GLU A 1 82 ? 23.244 -7.527 -8.278 1.00 78.19 82 GLU A C 1
ATOM 593 O O . GLU A 1 82 ? 23.521 -6.492 -7.674 1.00 78.19 82 GLU A O 1
ATOM 598 N N . LEU A 1 83 ? 22.414 -8.447 -7.777 1.00 79.75 83 LEU A N 1
ATOM 599 C CA . LEU A 1 83 ? 21.826 -8.333 -6.444 1.00 79.75 83 LEU A CA 1
ATOM 600 C C . LEU A 1 83 ? 22.879 -8.520 -5.343 1.00 79.75 83 LEU A C 1
ATOM 602 O O . LEU A 1 83 ? 22.911 -7.746 -4.391 1.00 79.75 83 LEU A O 1
ATOM 606 N N . GLU A 1 84 ? 23.751 -9.516 -5.484 1.00 80.19 84 GLU A N 1
ATOM 607 C CA . GLU A 1 84 ? 24.855 -9.771 -4.555 1.00 80.19 84 GLU A CA 1
ATOM 608 C C . GLU A 1 84 ? 25.809 -8.581 -4.481 1.00 80.19 84 GLU A C 1
ATOM 610 O O . GLU A 1 84 ? 26.140 -8.136 -3.384 1.00 80.19 84 GLU A O 1
ATOM 615 N N . ALA A 1 85 ? 26.187 -8.011 -5.628 1.00 76.94 85 ALA A N 1
ATOM 616 C CA . ALA A 1 85 ? 27.026 -6.819 -5.670 1.00 76.94 85 ALA A CA 1
ATOM 617 C C . ALA A 1 85 ? 26.334 -5.622 -4.997 1.00 76.94 85 ALA A C 1
ATOM 619 O O . ALA A 1 85 ? 26.952 -4.923 -4.195 1.00 76.94 85 ALA A O 1
ATOM 620 N N . ALA A 1 86 ? 25.026 -5.442 -5.218 1.00 73.06 86 ALA A N 1
ATOM 621 C CA . ALA A 1 86 ? 24.262 -4.404 -4.532 1.00 73.06 86 ALA A CA 1
ATOM 622 C C . ALA A 1 86 ? 24.258 -4.592 -3.002 1.00 73.06 86 ALA A C 1
ATOM 624 O O . ALA A 1 86 ? 24.300 -3.605 -2.273 1.00 73.06 86 ALA A O 1
ATOM 625 N N . ILE A 1 87 ? 24.241 -5.821 -2.486 1.00 75.31 87 ILE A N 1
ATOM 626 C CA . ILE A 1 87 ? 24.316 -6.074 -1.038 1.00 75.31 87 ILE A CA 1
ATOM 627 C C . ILE A 1 87 ? 25.741 -5.848 -0.517 1.00 75.31 87 ILE A C 1
ATOM 629 O O . ILE A 1 87 ? 25.930 -5.146 0.477 1.00 75.31 87 ILE A O 1
ATOM 633 N N . ALA A 1 88 ? 26.738 -6.424 -1.190 1.00 77.62 88 ALA A N 1
ATOM 634 C CA . ALA A 1 88 ? 28.133 -6.407 -0.759 1.00 77.62 88 ALA A CA 1
ATOM 635 C C . ALA A 1 88 ? 28.736 -4.997 -0.757 1.00 77.62 88 ALA A C 1
ATOM 637 O O . ALA A 1 88 ? 29.531 -4.659 0.117 1.00 77.62 88 ALA A O 1
ATOM 638 N N . GLU A 1 89 ? 28.341 -4.160 -1.714 1.00 75.25 89 GLU A N 1
ATOM 639 C CA . GLU A 1 89 ? 28.888 -2.815 -1.889 1.00 75.25 89 GLU A CA 1
ATOM 640 C C . GLU A 1 89 ? 28.087 -1.734 -1.154 1.00 75.25 89 GLU A C 1
ATOM 642 O O . GLU A 1 89 ? 28.315 -0.540 -1.360 1.00 75.25 89 GLU A O 1
ATOM 647 N N . ASN A 1 90 ? 27.163 -2.137 -0.275 1.00 74.06 90 ASN A N 1
ATOM 648 C CA . ASN A 1 90 ? 26.378 -1.221 0.539 1.00 74.06 90 ASN A CA 1
ATOM 649 C C . ASN A 1 90 ? 27.289 -0.363 1.448 1.00 74.06 90 ASN A C 1
ATOM 651 O O . ASN A 1 90 ? 27.823 -0.872 2.438 1.00 74.06 90 ASN A O 1
ATOM 655 N N . PRO A 1 91 ? 27.413 0.957 1.201 1.00 71.19 91 PRO A N 1
ATOM 656 C CA . PRO A 1 91 ? 28.296 1.862 1.937 1.00 71.19 91 PRO A CA 1
ATOM 657 C C . PRO A 1 91 ? 27.782 2.167 3.346 1.00 71.19 91 PRO A C 1
ATOM 659 O O . PRO A 1 91 ? 28.432 2.884 4.105 1.00 71.19 91 PRO A O 1
ATOM 662 N N . PHE A 1 92 ? 26.596 1.661 3.678 1.00 70.19 92 PHE A N 1
ATOM 663 C CA . PHE A 1 92 ? 25.968 1.792 4.980 1.00 70.19 92 PHE A CA 1
ATOM 664 C C . PHE A 1 92 ? 26.006 0.497 5.791 1.00 70.19 92 PHE A C 1
ATOM 666 O O . PHE A 1 92 ? 25.441 0.442 6.881 1.00 70.19 92 PHE A O 1
ATOM 673 N N . SER A 1 93 ? 26.674 -0.538 5.276 1.00 69.00 93 SER A N 1
ATOM 674 C CA . SER A 1 93 ? 26.924 -1.766 6.022 1.00 69.00 93 SER A CA 1
ATOM 675 C C . SER A 1 93 ? 27.661 -1.451 7.329 1.00 69.00 93 SER A C 1
ATOM 677 O O . SER A 1 93 ? 28.677 -0.753 7.330 1.00 69.00 93 SER A O 1
ATOM 679 N N . GLY A 1 94 ? 27.114 -1.909 8.457 1.00 66.12 94 GLY A N 1
ATOM 680 C CA . GLY A 1 94 ? 27.641 -1.619 9.794 1.00 66.12 94 GLY A CA 1
ATOM 681 C C . GLY A 1 94 ? 27.369 -0.202 10.323 1.00 66.12 94 GLY A C 1
ATOM 682 O O . GLY A 1 94 ? 27.826 0.122 11.419 1.00 66.12 94 GLY A O 1
ATOM 683 N N . THR A 1 95 ? 26.624 0.642 9.598 1.00 61.72 95 THR A N 1
ATOM 684 C CA . THR A 1 95 ? 26.164 1.951 10.092 1.00 61.72 95 THR A CA 1
ATOM 685 C C . THR A 1 95 ? 24.642 1.961 10.241 1.00 61.72 95 THR A C 1
ATOM 687 O O . THR A 1 95 ? 23.926 1.910 9.245 1.00 61.72 95 THR A O 1
ATOM 690 N N . GLY A 1 96 ? 24.147 2.049 11.479 1.00 64.88 96 GLY A N 1
ATOM 691 C CA . GLY A 1 96 ? 22.712 1.986 11.783 1.00 64.88 96 GLY A CA 1
ATOM 692 C C . GLY A 1 96 ? 22.168 0.553 11.865 1.00 64.88 96 GLY A C 1
ATOM 693 O O . GLY A 1 96 ? 22.927 -0.407 11.947 1.00 64.88 96 GLY A O 1
ATOM 694 N N . GLU A 1 97 ? 20.840 0.409 11.890 1.00 58.78 97 GLU A N 1
ATOM 695 C CA . GLU A 1 97 ? 20.179 -0.902 11.810 1.00 58.78 97 GLU A CA 1
ATOM 696 C C . GLU A 1 97 ? 19.793 -1.211 10.357 1.00 58.78 97 GLU A C 1
ATOM 698 O O . GLU A 1 97 ? 19.186 -0.370 9.689 1.00 58.78 97 GLU A O 1
ATOM 703 N N . ASP A 1 98 ? 20.048 -2.438 9.896 1.00 60.75 98 ASP A N 1
ATOM 704 C CA . ASP A 1 98 ? 19.826 -2.861 8.500 1.00 60.75 98 ASP A CA 1
ATOM 705 C C . ASP A 1 98 ? 18.400 -2.604 7.993 1.00 60.75 98 ASP A C 1
ATOM 707 O O . ASP A 1 98 ? 18.193 -2.263 6.829 1.00 60.75 98 ASP A O 1
ATOM 711 N N . LYS A 1 99 ? 17.401 -2.684 8.881 1.00 62.28 99 LYS A N 1
ATOM 712 C CA . LYS A 1 99 ? 15.982 -2.433 8.565 1.00 62.28 99 LYS A CA 1
ATOM 713 C C . LYS A 1 99 ? 15.684 -1.009 8.071 1.00 62.28 99 LYS A C 1
ATOM 715 O O . LYS A 1 99 ? 14.585 -0.749 7.588 1.00 62.28 99 LYS A O 1
ATOM 720 N N . PHE A 1 100 ? 16.632 -0.088 8.230 1.00 64.06 100 PHE A N 1
ATOM 721 C CA . PHE A 1 100 ? 16.531 1.311 7.824 1.00 64.06 100 PHE A CA 1
ATOM 722 C C . PHE A 1 100 ? 17.361 1.652 6.578 1.00 64.06 100 PHE A C 1
ATOM 724 O O . PHE A 1 100 ? 17.388 2.807 6.133 1.00 64.06 100 PHE A O 1
ATOM 731 N N . VAL A 1 101 ? 18.036 0.659 6.000 1.00 64.75 101 VAL A N 1
ATOM 732 C CA . VAL A 1 101 ? 18.761 0.802 4.742 1.00 64.75 101 VAL A CA 1
ATOM 733 C C . VAL A 1 101 ? 17.820 0.457 3.593 1.00 64.75 101 VAL A C 1
ATOM 735 O O . VAL A 1 101 ? 17.217 -0.614 3.555 1.00 64.75 101 VAL A O 1
ATOM 738 N N . HIS A 1 102 ? 17.712 1.357 2.621 1.00 68.38 102 HIS A N 1
ATOM 739 C CA . HIS A 1 102 ? 16.928 1.144 1.413 1.00 68.38 102 HIS A CA 1
ATOM 740 C C . HIS A 1 102 ? 17.817 1.251 0.174 1.00 68.38 102 HIS A C 1
ATOM 742 O O . HIS A 1 102 ? 18.544 2.228 -0.022 1.00 68.38 102 HIS A O 1
ATOM 748 N N . VAL A 1 103 ? 17.713 0.258 -0.707 1.00 66.69 103 VAL A N 1
ATOM 749 C CA . VAL A 1 103 ? 18.361 0.278 -2.021 1.00 66.69 103 VAL A CA 1
ATOM 750 C C . VAL A 1 103 ? 17.339 0.730 -3.059 1.00 66.69 103 VAL A C 1
ATOM 752 O O . VAL A 1 103 ? 16.266 0.140 -3.188 1.00 66.69 103 VAL A O 1
ATOM 755 N N . HIS A 1 104 ? 17.655 1.800 -3.788 1.00 68.94 104 HIS A N 1
ATOM 756 C CA . HIS A 1 104 ? 16.758 2.390 -4.778 1.00 68.94 104 HIS A CA 1
ATOM 757 C C . HIS A 1 104 ? 17.216 2.079 -6.192 1.00 68.94 104 HIS A C 1
ATOM 759 O O . HIS A 1 104 ? 17.851 2.919 -6.816 1.00 68.94 104 HIS A O 1
ATOM 765 N N . PHE A 1 105 ? 16.874 0.911 -6.722 1.00 66.38 105 PHE A N 1
ATOM 766 C CA . PHE A 1 105 ? 17.244 0.562 -8.089 1.00 66.38 105 PHE A CA 1
ATOM 767 C C . PHE A 1 105 ? 16.616 1.517 -9.112 1.00 66.38 105 PHE A C 1
ATOM 769 O O . PHE A 1 105 ? 15.399 1.672 -9.159 1.00 66.38 105 PHE A O 1
ATOM 776 N N . LEU A 1 106 ? 17.449 2.157 -9.936 1.00 63.06 106 LEU A N 1
ATOM 777 C CA . LEU A 1 106 ? 17.030 3.112 -10.964 1.00 63.06 106 LEU A CA 1
ATOM 778 C C . LEU A 1 106 ? 17.210 2.503 -12.354 1.00 63.06 106 LEU A C 1
ATOM 780 O O . LEU A 1 106 ? 18.180 1.786 -12.587 1.00 63.06 106 LEU A O 1
ATOM 784 N N . THR A 1 107 ? 16.343 2.848 -13.312 1.00 53.81 107 THR A N 1
ATOM 785 C CA . THR A 1 107 ? 16.530 2.394 -14.704 1.00 53.81 107 THR A CA 1
ATOM 786 C C . THR A 1 107 ? 17.719 3.083 -15.386 1.00 53.81 107 THR A C 1
ATOM 788 O O . THR A 1 107 ? 18.229 2.581 -16.384 1.00 53.81 107 THR A O 1
ATOM 791 N N . ALA A 1 108 ? 18.172 4.227 -14.856 1.00 58.72 108 ALA A N 1
ATOM 792 C CA . ALA A 1 108 ? 19.370 4.939 -15.290 1.00 58.72 108 ALA A CA 1
ATOM 793 C C . ALA A 1 108 ? 20.015 5.701 -14.120 1.00 58.72 108 ALA A C 1
ATOM 795 O O . ALA A 1 108 ? 19.314 6.241 -13.259 1.00 58.72 108 ALA A O 1
ATOM 796 N N . GLN A 1 109 ? 21.349 5.781 -14.110 1.00 58.62 109 GLN A N 1
ATOM 797 C CA . GLN A 1 109 ? 22.077 6.545 -13.097 1.00 58.62 109 GLN A CA 1
ATOM 798 C C . GLN A 1 109 ? 21.948 8.055 -13.326 1.00 58.62 109 GLN A C 1
ATOM 800 O O . GLN A 1 109 ? 22.093 8.518 -14.463 1.00 58.62 109 GLN A O 1
ATOM 805 N N . PRO A 1 110 ? 21.727 8.854 -12.268 1.00 64.38 110 PRO A N 1
ATOM 806 C CA . PRO A 1 110 ? 21.945 10.286 -12.367 1.00 64.38 110 PRO A CA 1
ATOM 807 C C . PRO A 1 110 ? 23.437 10.551 -12.617 1.00 64.38 110 PRO A C 1
ATOM 809 O O . PRO A 1 110 ? 24.297 9.955 -11.976 1.00 64.38 110 PRO A O 1
ATOM 812 N N . GLY A 1 111 ? 23.751 11.468 -13.536 1.00 69.94 111 GLY A N 1
ATOM 813 C CA . GLY A 1 111 ? 25.122 11.964 -13.680 1.00 69.94 111 GLY A CA 1
ATOM 814 C C . GLY A 1 111 ? 25.598 12.696 -12.410 1.00 69.94 111 GLY A C 1
ATOM 815 O O . GLY A 1 111 ? 24.748 13.137 -11.627 1.00 69.94 111 GLY A O 1
ATOM 816 N N . PRO A 1 112 ? 26.919 12.886 -12.224 1.00 70.44 112 PRO A N 1
ATOM 817 C CA . PRO A 1 112 ? 27.500 13.450 -10.999 1.00 70.44 112 PRO A CA 1
ATOM 818 C C . PRO A 1 112 ? 26.829 14.751 -10.538 1.00 70.44 112 PRO A C 1
ATOM 820 O O . PRO A 1 112 ? 26.345 14.830 -9.416 1.00 70.44 112 PRO A O 1
ATOM 823 N N . GLU A 1 113 ? 26.640 15.719 -11.440 1.00 71.06 113 GLU A N 1
ATOM 824 C CA . GLU A 1 113 ? 25.995 17.004 -11.122 1.00 71.06 113 GLU A CA 1
ATOM 825 C C . GLU A 1 113 ? 24.520 16.888 -10.695 1.00 71.06 113 GLU A C 1
ATOM 827 O O . GLU A 1 113 ? 23.984 17.739 -9.979 1.00 71.06 113 GLU A O 1
ATOM 832 N N . ARG A 1 114 ? 23.802 15.878 -11.206 1.00 66.12 114 ARG A N 1
ATOM 833 C CA . ARG A 1 114 ? 22.406 15.626 -10.813 1.00 66.12 114 ARG A CA 1
ATOM 834 C C . ARG A 1 114 ? 22.360 14.968 -9.441 1.00 66.12 114 ARG A C 1
ATOM 836 O O . ARG A 1 114 ? 21.460 15.267 -8.661 1.00 66.12 114 ARG A O 1
ATOM 843 N N . PHE A 1 115 ? 23.323 14.098 -9.154 1.00 71.69 115 PHE A N 1
ATOM 844 C CA . PHE A 1 115 ? 23.449 13.455 -7.857 1.00 71.69 115 PHE A CA 1
ATOM 845 C C . PHE A 1 115 ? 23.886 14.445 -6.768 1.00 71.69 115 PHE A C 1
ATOM 847 O O . PHE A 1 115 ? 23.301 14.459 -5.692 1.00 71.69 115 PHE A O 1
ATOM 854 N N . GLU A 1 116 ? 24.814 15.355 -7.063 1.00 72.56 116 GLU A N 1
ATOM 855 C CA . GLU A 1 116 ? 25.185 16.440 -6.145 1.00 72.56 116 GLU A CA 1
ATOM 856 C C . GLU A 1 116 ? 23.999 17.351 -5.821 1.00 72.56 116 GLU A C 1
ATOM 858 O O . GLU A 1 116 ? 23.777 17.686 -4.660 1.00 72.56 116 GLU A O 1
ATOM 863 N N . ARG A 1 117 ? 23.177 17.692 -6.821 1.00 72.19 117 ARG A N 1
ATOM 864 C CA . ARG A 1 117 ? 21.924 18.426 -6.589 1.00 72.19 117 ARG A CA 1
ATOM 865 C C . ARG A 1 117 ? 20.953 17.656 -5.701 1.00 72.19 117 ARG A C 1
ATOM 867 O O . ARG A 1 117 ? 20.352 18.256 -4.818 1.00 72.19 117 ARG A O 1
ATOM 874 N N . LEU A 1 118 ? 20.829 16.342 -5.893 1.00 69.56 118 LEU A N 1
ATOM 875 C CA . LEU A 1 118 ? 20.019 15.488 -5.023 1.00 69.56 118 LEU A CA 1
ATOM 876 C C . LEU A 1 118 ? 20.529 15.519 -3.574 1.00 69.56 118 LEU A C 1
ATOM 878 O O . LEU A 1 118 ? 19.720 15.646 -2.657 1.00 69.56 118 LEU A O 1
ATOM 882 N N . LEU A 1 119 ? 21.848 15.437 -3.365 1.00 71.38 119 LEU A N 1
ATOM 883 C CA . LEU A 1 119 ? 22.463 15.535 -2.038 1.00 71.38 119 LEU A CA 1
ATOM 884 C C . LEU A 1 119 ? 22.228 16.907 -1.401 1.00 71.38 119 LEU A C 1
ATOM 886 O O . LEU A 1 119 ? 21.826 16.981 -0.242 1.00 71.38 119 LEU A O 1
ATOM 890 N N . ALA A 1 120 ? 22.429 17.986 -2.159 1.00 74.94 120 ALA A N 1
ATOM 891 C CA . ALA A 1 120 ? 22.219 19.352 -1.691 1.00 74.94 120 ALA A CA 1
ATOM 892 C C . ALA A 1 120 ? 20.751 19.615 -1.327 1.00 74.94 120 ALA A C 1
ATOM 894 O O . ALA A 1 120 ? 20.471 20.184 -0.276 1.00 74.94 120 ALA A O 1
ATOM 895 N N . ASP A 1 121 ? 19.807 19.134 -2.141 1.00 69.38 121 ASP A N 1
ATOM 896 C CA . ASP A 1 121 ? 18.376 19.214 -1.839 1.00 69.38 121 ASP A CA 1
ATOM 897 C C . ASP A 1 121 ? 18.018 18.449 -0.563 1.00 69.38 121 ASP A C 1
ATOM 899 O O . ASP A 1 121 ? 17.054 18.808 0.119 1.00 69.38 121 ASP A O 1
ATOM 903 N N . HIS A 1 122 ? 18.760 17.385 -0.257 1.00 65.31 122 HIS A N 1
ATOM 904 C CA . HIS A 1 122 ? 18.551 16.555 0.920 1.00 65.31 122 HIS A CA 1
ATOM 905 C C . HIS A 1 122 ? 19.213 17.108 2.186 1.00 65.31 122 HIS A C 1
ATOM 907 O O . HIS A 1 122 ? 18.744 16.825 3.292 1.00 65.31 122 HIS A O 1
ATOM 913 N N . ALA A 1 123 ? 20.257 17.924 2.035 1.00 65.12 123 ALA A N 1
ATOM 914 C CA . ALA A 1 123 ? 20.969 18.535 3.145 1.00 65.12 123 ALA A CA 1
ATOM 915 C C . ALA A 1 123 ? 20.002 19.337 4.037 1.00 65.12 123 ALA A C 1
ATOM 917 O O . ALA A 1 123 ? 19.257 20.202 3.574 1.00 65.12 123 ALA A O 1
ATOM 918 N N . GLY A 1 124 ? 19.984 19.016 5.335 1.00 59.00 124 GLY A N 1
ATOM 919 C CA . GLY A 1 124 ? 19.124 19.673 6.326 1.00 59.00 124 GLY A CA 1
ATOM 920 C C . GLY A 1 124 ? 17.695 19.123 6.441 1.00 59.00 124 GLY A C 1
ATOM 921 O O . GLY A 1 124 ? 16.896 19.696 7.179 1.00 59.00 124 GLY A O 1
ATOM 922 N N . ARG A 1 125 ? 17.349 18.022 5.752 1.00 58.97 125 ARG A N 1
ATOM 923 C CA . ARG A 1 125 ? 16.014 17.387 5.840 1.00 58.97 125 ARG A CA 1
ATOM 924 C C . ARG A 1 125 ? 15.896 16.261 6.880 1.00 58.97 125 ARG A C 1
ATOM 926 O O . ARG A 1 125 ? 14.833 15.653 6.973 1.00 58.97 125 ARG A O 1
ATOM 933 N N . GLY A 1 126 ? 16.943 16.014 7.666 1.00 59.41 126 GLY A N 1
ATOM 934 C CA . GLY A 1 126 ? 16.996 14.993 8.719 1.00 59.41 126 GLY A CA 1
ATOM 935 C C . GLY A 1 126 ? 18.329 14.241 8.727 1.00 59.41 126 GLY A C 1
ATOM 936 O O . GLY A 1 126 ? 19.261 14.637 8.031 1.00 59.41 126 GLY A O 1
ATOM 937 N N . ASP A 1 127 ? 18.389 13.137 9.475 1.00 60.88 127 ASP A N 1
ATOM 938 C CA . ASP A 1 127 ? 19.571 12.261 9.611 1.00 60.88 127 ASP A CA 1
ATOM 939 C C . ASP A 1 127 ? 19.689 11.237 8.455 1.00 60.88 127 ASP A C 1
ATOM 941 O O . ASP A 1 127 ? 20.341 10.200 8.565 1.00 60.88 127 ASP A O 1
ATOM 945 N N . GLU A 1 128 ? 18.999 11.484 7.339 1.00 63.03 128 GLU A N 1
ATOM 946 C CA . GLU A 1 128 ? 19.004 10.607 6.170 1.00 63.03 128 GLU A CA 1
ATOM 947 C C . GLU A 1 128 ? 20.267 10.838 5.325 1.00 63.03 128 GLU A C 1
ATOM 949 O O . GLU A 1 128 ? 20.616 11.964 4.966 1.00 63.03 128 GLU A O 1
ATOM 954 N N . ARG A 1 129 ? 20.950 9.748 4.977 1.00 66.19 129 ARG A N 1
ATOM 955 C CA . ARG A 1 129 ? 22.180 9.733 4.184 1.00 66.19 129 ARG A CA 1
ATOM 956 C C . ARG A 1 129 ? 21.922 9.057 2.841 1.00 66.19 129 ARG A C 1
ATOM 958 O O . ARG A 1 129 ? 21.243 8.037 2.759 1.00 66.19 129 ARG A O 1
ATOM 965 N N . ILE A 1 130 ? 22.489 9.608 1.773 1.00 70.19 130 ILE A N 1
ATOM 966 C CA . ILE A 1 130 ? 22.416 9.046 0.417 1.00 70.19 130 ILE A CA 1
ATOM 967 C C . ILE A 1 130 ? 23.851 8.871 -0.078 1.00 70.19 130 ILE A C 1
ATOM 969 O O . ILE A 1 130 ? 24.676 9.762 0.103 1.00 70.19 130 ILE A O 1
ATOM 973 N N . ALA A 1 131 ? 24.157 7.730 -0.684 1.00 64.94 131 ALA A N 1
ATOM 974 C CA . ALA A 1 131 ? 25.475 7.421 -1.223 1.00 64.94 131 ALA A CA 1
ATOM 975 C C . ALA A 1 131 ? 25.339 6.796 -2.617 1.00 64.94 131 ALA A C 1
ATOM 977 O O . ALA A 1 131 ? 24.394 6.055 -2.858 1.00 64.94 131 ALA A O 1
ATOM 978 N N . PRO A 1 132 ? 26.239 7.075 -3.565 1.00 62.91 132 PRO A N 1
ATOM 979 C CA . PRO A 1 132 ? 26.226 6.407 -4.859 1.00 62.91 132 PRO A CA 1
ATOM 980 C C . PRO A 1 132 ? 26.812 4.988 -4.738 1.00 62.91 132 PRO A C 1
ATOM 982 O O . PRO A 1 132 ? 27.748 4.769 -3.973 1.00 62.91 132 PRO A O 1
ATOM 985 N N . TRP A 1 133 ? 26.307 4.027 -5.511 1.00 57.06 133 TRP A N 1
ATOM 986 C CA . TRP A 1 133 ? 26.998 2.765 -5.805 1.00 57.06 133 TRP A CA 1
ATOM 987 C C . TRP A 1 133 ? 27.879 2.970 -7.034 1.00 57.06 133 TRP A C 1
ATOM 989 O O . TRP A 1 133 ? 27.435 3.553 -8.028 1.00 57.06 133 TRP A O 1
ATOM 999 N N . ASN A 1 134 ? 29.115 2.479 -6.968 1.00 50.81 134 ASN A N 1
ATOM 1000 C CA . ASN A 1 134 ? 30.166 2.732 -7.955 1.00 50.81 134 ASN A CA 1
ATOM 1001 C C . ASN A 1 134 ? 29.857 2.180 -9.362 1.00 50.81 134 ASN A C 1
ATOM 1003 O O . ASN A 1 134 ? 30.473 2.633 -10.326 1.00 50.81 134 ASN A O 1
ATOM 1007 N N . THR A 1 135 ? 28.914 1.241 -9.501 1.00 48.53 135 THR A N 1
ATOM 1008 C CA . THR A 1 135 ? 28.695 0.554 -10.778 1.00 48.53 135 THR A CA 1
ATOM 1009 C C . THR A 1 135 ? 27.240 0.440 -11.209 1.00 48.53 135 THR A C 1
ATOM 1011 O O . THR A 1 135 ? 27.042 0.240 -12.410 1.00 48.53 135 THR A O 1
ATOM 1014 N N . ARG A 1 136 ? 26.217 0.654 -10.346 1.00 44.38 136 ARG A N 1
ATOM 1015 C CA . ARG A 1 136 ? 24.823 0.750 -10.842 1.00 44.38 136 ARG A CA 1
ATOM 1016 C C . ARG A 1 136 ? 23.655 1.274 -9.981 1.00 44.38 136 ARG A C 1
ATOM 1018 O O . ARG A 1 136 ? 22.559 1.037 -10.444 1.00 44.38 136 ARG A O 1
ATOM 1025 N N . THR A 1 137 ? 23.733 1.985 -8.846 1.00 46.38 137 THR A N 1
ATOM 1026 C CA . THR A 1 137 ? 22.520 2.475 -8.093 1.00 46.38 137 THR A CA 1
ATOM 1027 C C . THR A 1 137 ? 22.869 3.455 -6.958 1.00 46.38 137 THR A C 1
ATOM 1029 O O . THR A 1 137 ? 23.807 3.178 -6.257 1.00 46.38 137 THR A O 1
ATOM 1032 N N . PRO A 1 138 ? 22.162 4.538 -6.602 1.00 46.28 138 PRO A N 1
ATOM 1033 C CA . PRO A 1 138 ? 22.409 5.172 -5.298 1.00 46.28 138 PRO A CA 1
ATOM 1034 C C . PRO A 1 138 ? 21.802 4.371 -4.121 1.00 46.28 138 PRO A C 1
ATOM 1036 O O . PRO A 1 138 ? 20.614 4.049 -4.108 1.00 46.28 138 PRO A O 1
ATOM 1039 N N . TYR A 1 139 ? 22.615 4.082 -3.108 1.00 40.97 139 TYR A N 1
ATOM 1040 C CA . TYR A 1 139 ? 22.214 3.625 -1.778 1.00 40.97 139 TYR A CA 1
ATOM 1041 C C . TYR A 1 139 ? 21.590 4.756 -0.955 1.00 40.97 139 TYR A C 1
ATOM 1043 O O . TYR A 1 139 ? 22.000 5.916 -1.050 1.00 40.97 139 TYR A O 1
ATOM 1051 N N . ARG A 1 140 ? 20.649 4.423 -0.066 1.00 44.72 140 ARG A N 1
ATOM 1052 C CA . ARG A 1 140 ? 20.092 5.366 0.911 1.00 44.72 140 ARG A CA 1
ATOM 1053 C C . ARG A 1 140 ? 19.974 4.724 2.292 1.00 44.72 140 ARG A C 1
ATOM 1055 O O . ARG A 1 140 ? 19.376 3.665 2.437 1.00 44.72 140 ARG A O 1
ATOM 1062 N N . LEU A 1 141 ? 20.487 5.400 3.312 1.00 35.75 141 LEU A N 1
ATOM 1063 C CA . LEU A 1 141 ? 20.338 5.042 4.720 1.00 35.75 141 LEU A CA 1
ATOM 1064 C C . LEU A 1 141 ? 19.452 6.081 5.406 1.00 35.75 141 LEU A C 1
ATOM 1066 O O . LEU A 1 141 ? 19.776 7.265 5.432 1.00 35.75 141 LEU A O 1
ATOM 1070 N N . CYS A 1 142 ? 18.319 5.650 5.954 1.00 39.72 142 CYS A N 1
ATOM 1071 C CA . CYS A 1 142 ? 17.391 6.512 6.683 1.00 39.72 142 CYS A CA 1
ATOM 1072 C C . CYS A 1 142 ? 17.463 6.186 8.180 1.00 39.72 142 CYS A C 1
ATOM 1074 O O . CYS A 1 142 ? 16.635 5.442 8.687 1.00 39.72 142 CYS A O 1
ATOM 1076 N N . GLU A 1 143 ? 18.415 6.748 8.931 1.00 33.47 143 GLU A N 1
ATOM 1077 C CA . GLU A 1 143 ? 18.615 6.385 10.352 1.00 33.47 143 GLU A CA 1
ATOM 1078 C C . GLU A 1 143 ? 17.456 6.811 11.290 1.00 33.47 143 GLU A C 1
ATOM 1080 O O . GLU A 1 143 ? 17.504 6.590 12.502 1.00 33.47 143 GLU A O 1
ATOM 1085 N N . ARG A 1 144 ? 16.367 7.403 10.769 1.00 36.12 144 ARG A N 1
ATOM 1086 C CA . ARG A 1 144 ? 15.259 7.884 11.603 1.00 36.12 144 ARG A CA 1
ATOM 1087 C C . ARG A 1 144 ? 13.886 7.843 10.933 1.00 36.12 144 ARG A C 1
ATOM 1089 O O . ARG A 1 144 ? 13.165 8.838 10.925 1.00 36.12 144 ARG A O 1
ATOM 1096 N N . CYS A 1 145 ? 13.420 6.664 10.518 1.00 33.03 145 CYS A N 1
ATOM 1097 C CA . CYS A 1 145 ? 11.979 6.449 10.318 1.00 33.03 145 CYS A CA 1
ATOM 1098 C C . CYS A 1 145 ? 11.256 6.316 11.678 1.00 33.03 145 CYS A C 1
ATOM 1100 O O . CYS A 1 145 ? 10.641 5.304 11.996 1.00 33.03 145 CYS A O 1
ATOM 1102 N N . ARG A 1 146 ? 11.367 7.346 12.530 1.00 32.34 146 ARG A N 1
ATOM 1103 C CA . ARG A 1 146 ? 10.555 7.489 13.751 1.00 32.34 146 ARG A CA 1
ATOM 1104 C C . ARG A 1 146 ? 9.301 8.330 13.494 1.00 32.34 146 ARG A C 1
ATOM 1106 O O . ARG A 1 146 ? 8.504 8.523 14.402 1.00 32.34 146 ARG A O 1
ATOM 1113 N N . HIS A 1 147 ? 9.123 8.840 12.275 1.00 31.22 147 HIS A N 1
ATOM 1114 C CA . HIS A 1 147 ? 7.910 9.502 11.806 1.00 31.22 147 HIS A CA 1
ATOM 1115 C C . HIS A 1 147 ? 7.531 8.913 10.445 1.00 31.22 147 HIS A C 1
ATOM 1117 O O . HIS A 1 147 ? 8.329 8.915 9.515 1.00 31.22 147 HIS A O 1
ATOM 1123 N N . GLN A 1 148 ? 6.321 8.356 10.407 1.00 34.66 148 GLN A N 1
ATOM 1124 C CA . GLN A 1 148 ? 5.539 7.866 9.270 1.00 34.66 148 GLN A CA 1
ATOM 1125 C C . GLN A 1 148 ? 6.132 8.131 7.872 1.00 34.66 148 GLN A C 1
AT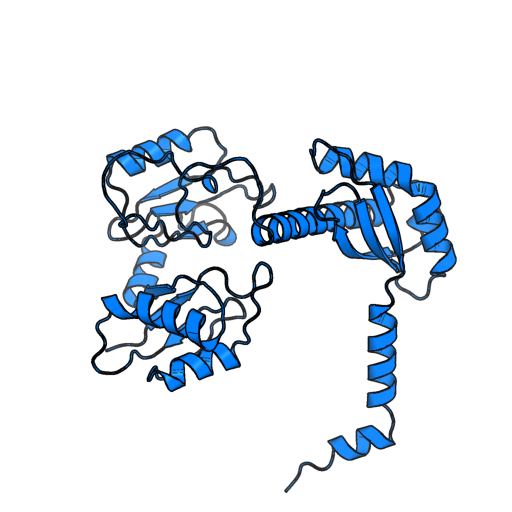OM 1127 O O . GLN A 1 148 ? 6.364 9.273 7.481 1.00 34.66 148 GLN A O 1
ATOM 1132 N N . GLN A 1 149 ? 6.191 7.072 7.057 1.00 38.25 149 GLN A N 1
ATOM 1133 C CA . GLN A 1 149 ? 6.513 7.046 5.617 1.00 38.25 149 GLN A CA 1
ATOM 1134 C C . GLN A 1 149 ? 5.782 8.101 4.738 1.00 38.25 149 GLN A C 1
ATOM 1136 O O . GLN A 1 149 ? 6.078 8.230 3.553 1.00 38.25 149 GLN A O 1
ATOM 1141 N N . ALA A 1 150 ? 4.829 8.864 5.283 1.00 33.25 150 ALA A N 1
ATOM 1142 C CA . ALA A 1 150 ? 3.999 9.839 4.581 1.00 33.25 150 ALA A CA 1
ATOM 1143 C C . ALA A 1 150 ? 4.633 11.234 4.382 1.00 33.25 150 ALA A C 1
ATOM 1145 O O . ALA A 1 150 ? 4.162 11.963 3.510 1.00 33.25 150 ALA A O 1
ATOM 1146 N N . ASP A 1 151 ? 5.675 11.612 5.136 1.00 32.31 151 ASP A N 1
ATOM 1147 C CA . ASP A 1 151 ? 6.253 12.976 5.088 1.00 32.31 151 ASP A CA 1
ATOM 1148 C C . ASP A 1 151 ? 7.623 13.077 4.391 1.00 32.31 151 ASP A C 1
ATOM 1150 O O . ASP A 1 151 ? 8.239 14.146 4.333 1.00 32.31 151 ASP A O 1
ATOM 1154 N N . CYS A 1 152 ? 8.093 11.991 3.773 1.00 30.61 152 CYS A N 1
ATOM 1155 C CA . CYS A 1 152 ? 9.326 12.009 2.992 1.00 30.61 152 CYS A CA 1
ATOM 1156 C C . CYS A 1 152 ? 9.133 12.804 1.682 1.00 30.61 152 CYS A C 1
ATOM 1158 O O . CYS A 1 152 ? 8.705 12.280 0.652 1.00 30.61 152 CYS A O 1
ATOM 1160 N N . ARG A 1 153 ? 9.455 14.105 1.705 1.00 37.03 153 ARG A N 1
ATOM 1161 C CA . ARG A 1 153 ? 9.249 15.060 0.591 1.00 37.03 153 ARG A CA 1
ATOM 1162 C C . ARG A 1 153 ? 10.086 14.804 -0.674 1.00 37.03 153 ARG A C 1
ATOM 1164 O O . ARG A 1 153 ? 9.905 15.532 -1.645 1.00 37.03 153 ARG A O 1
ATOM 1171 N N . LEU A 1 154 ? 10.944 13.781 -0.703 1.00 34.00 154 LEU A N 1
ATOM 1172 C CA . LEU A 1 154 ? 11.574 13.279 -1.937 1.00 34.00 154 LEU A CA 1
ATOM 1173 C C . LEU A 1 154 ? 10.603 12.484 -2.834 1.00 34.00 154 LEU A C 1
ATOM 1175 O O . LEU A 1 154 ? 10.911 12.240 -3.995 1.00 34.00 154 LEU A O 1
ATOM 1179 N N . TYR A 1 155 ? 9.407 12.143 -2.339 1.00 30.83 155 TYR A N 1
ATOM 1180 C CA . TYR A 1 155 ? 8.300 11.615 -3.153 1.00 30.83 155 TYR A CA 1
ATOM 1181 C C . TYR A 1 155 ? 7.609 12.679 -4.034 1.00 30.83 155 TYR A C 1
ATOM 1183 O O . TYR A 1 155 ? 6.653 12.373 -4.747 1.00 30.83 155 TYR A O 1
ATOM 1191 N N . ARG A 1 156 ? 8.048 13.948 -3.999 1.00 31.75 156 ARG A N 1
ATOM 1192 C CA . ARG A 1 156 ? 7.634 14.967 -4.976 1.00 31.75 156 ARG A CA 1
ATOM 1193 C C . ARG A 1 156 ? 8.699 15.066 -6.064 1.00 31.75 156 ARG A C 1
ATOM 1195 O O . ARG A 1 156 ? 9.837 15.411 -5.773 1.00 31.75 156 ARG A O 1
ATOM 1202 N N . ALA A 1 157 ? 8.298 14.762 -7.299 1.00 32.16 157 ALA A N 1
ATOM 1203 C CA . ALA A 1 157 ? 9.146 14.785 -8.489 1.00 32.16 157 ALA A CA 1
ATOM 1204 C C . ALA A 1 157 ? 10.015 16.061 -8.589 1.00 32.16 157 ALA A C 1
ATOM 1206 O O . ALA A 1 157 ? 9.517 17.148 -8.272 1.00 32.16 157 ALA A O 1
ATOM 1207 N N . PRO A 1 158 ? 11.265 15.963 -9.084 1.00 31.61 158 PRO A N 1
ATOM 1208 C CA . PRO A 1 158 ? 12.063 17.141 -9.409 1.00 31.61 158 PRO A CA 1
ATOM 1209 C C . PRO A 1 158 ? 11.371 17.986 -10.501 1.00 31.61 158 PRO A C 1
ATOM 1211 O O . PRO A 1 158 ? 10.563 17.459 -11.278 1.00 31.61 158 PRO A O 1
ATOM 1214 N N . PRO A 1 159 ? 11.652 19.300 -10.581 1.00 28.39 159 PRO A N 1
ATOM 1215 C CA . PRO A 1 159 ? 11.061 20.173 -11.593 1.00 28.39 159 PRO A CA 1
ATOM 1216 C C . PRO A 1 159 ? 11.366 19.668 -13.014 1.00 28.39 159 PRO A C 1
ATOM 1218 O O . PRO A 1 159 ? 12.487 19.259 -13.316 1.00 28.39 159 PRO A O 1
ATOM 1221 N N . ARG A 1 160 ? 10.358 19.695 -13.901 1.00 32.53 160 ARG A N 1
ATOM 1222 C CA . ARG A 1 160 ? 10.524 19.354 -15.325 1.00 32.53 160 ARG A CA 1
ATOM 1223 C C . ARG A 1 160 ? 11.485 20.354 -15.976 1.00 32.53 160 ARG A C 1
ATOM 1225 O O . ARG A 1 160 ? 11.167 21.539 -16.034 1.00 32.53 160 ARG A O 1
ATOM 1232 N N . LEU A 1 161 ? 12.613 19.875 -16.495 1.00 30.72 161 LEU A N 1
ATOM 1233 C CA . LEU A 1 161 ? 13.480 20.653 -17.384 1.00 30.72 161 LEU A CA 1
ATOM 1234 C C . LEU A 1 161 ? 12.957 20.556 -18.834 1.00 30.72 161 LEU A C 1
ATOM 1236 O O . LEU A 1 161 ? 12.477 19.490 -19.227 1.00 30.72 161 LEU A O 1
ATOM 1240 N N . PRO A 1 162 ? 12.997 21.644 -19.621 1.00 26.58 162 PRO A N 1
ATOM 1241 C CA . PRO A 1 162 ? 12.500 21.656 -20.994 1.00 26.58 162 PRO A CA 1
ATOM 1242 C C . PRO A 1 162 ? 13.474 20.962 -21.962 1.00 26.58 162 PRO A C 1
ATOM 1244 O O . PRO A 1 162 ? 14.681 21.174 -21.888 1.00 26.58 162 PRO A O 1
ATOM 1247 N N . GLY A 1 163 ? 12.925 20.189 -22.907 1.00 30.77 163 GLY A N 1
ATOM 1248 C CA . GLY A 1 163 ? 13.663 19.527 -23.992 1.00 30.77 163 GLY A CA 1
ATOM 1249 C C . GLY A 1 163 ? 13.947 18.043 -23.725 1.00 30.77 163 GLY A C 1
ATOM 1250 O O . GLY A 1 163 ? 14.500 17.698 -22.691 1.00 30.77 163 GLY A O 1
ATOM 1251 N N . HIS A 1 164 ? 13.602 17.189 -24.695 1.00 30.33 164 HIS A N 1
ATOM 1252 C CA . HIS A 1 164 ? 13.741 15.718 -24.748 1.00 30.33 164 HIS A CA 1
ATOM 1253 C C . HIS A 1 164 ? 12.529 14.898 -24.269 1.00 30.33 164 HIS A C 1
ATOM 1255 O O . HIS A 1 164 ? 12.176 14.839 -23.092 1.00 30.33 164 HIS A O 1
ATOM 1261 N N . GLY A 1 165 ? 11.892 14.231 -25.236 1.00 26.92 165 GLY A N 1
ATOM 1262 C CA . GLY A 1 165 ? 10.818 13.271 -25.017 1.00 26.92 165 GLY A CA 1
ATOM 1263 C C . GLY A 1 165 ? 11.299 11.980 -24.343 1.00 26.92 165 GLY A C 1
ATOM 1264 O O . GLY A 1 165 ? 12.369 11.465 -24.639 1.00 26.92 165 GLY A O 1
ATOM 1265 N N . ALA A 1 166 ? 10.458 11.467 -23.443 1.00 30.95 166 ALA A N 1
ATOM 1266 C CA . ALA A 1 166 ? 10.281 10.046 -23.123 1.00 30.95 166 ALA A CA 1
ATOM 1267 C C . ALA A 1 166 ? 11.481 9.186 -22.641 1.00 30.95 166 ALA A C 1
ATOM 1269 O O . ALA A 1 166 ? 11.454 7.982 -22.864 1.00 30.95 166 ALA A O 1
ATOM 1270 N N . GLN A 1 167 ? 12.492 9.721 -21.939 1.00 28.19 167 GLN A N 1
ATOM 1271 C CA . GLN A 1 167 ? 13.644 8.902 -21.474 1.00 28.19 167 GLN A CA 1
ATOM 1272 C C . GLN A 1 167 ? 14.037 9.017 -19.986 1.00 28.19 167 GLN A C 1
ATOM 1274 O O . GLN A 1 167 ? 15.154 8.678 -19.613 1.00 28.19 167 GLN A O 1
ATOM 1279 N N . HIS A 1 168 ? 13.144 9.445 -19.091 1.00 29.92 168 HIS A N 1
ATOM 1280 C CA . HIS A 1 168 ? 13.468 9.542 -17.659 1.00 29.92 168 HIS A CA 1
ATOM 1281 C C . HIS A 1 168 ? 12.448 8.790 -16.799 1.00 29.92 168 HIS A C 1
ATOM 1283 O O . HIS A 1 168 ? 11.500 9.384 -16.291 1.00 29.92 168 HIS A O 1
ATOM 1289 N N . ALA A 1 169 ? 12.654 7.484 -16.6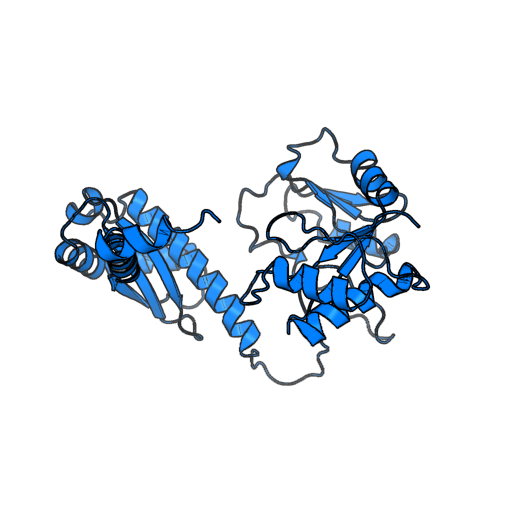26 1.00 27.80 169 ALA A N 1
ATOM 1290 C CA . ALA A 1 169 ? 11.980 6.699 -15.599 1.00 27.80 169 ALA A CA 1
ATOM 1291 C C . ALA A 1 169 ? 12.913 6.579 -14.385 1.00 27.80 169 ALA A C 1
ATOM 1293 O O . ALA A 1 169 ? 13.814 5.757 -14.330 1.00 27.80 169 ALA A O 1
ATOM 1294 N N . ILE A 1 170 ? 12.731 7.427 -13.379 1.00 30.50 170 ILE A N 1
ATOM 1295 C CA . ILE A 1 170 ? 13.211 7.083 -12.038 1.00 30.50 170 ILE A CA 1
ATOM 1296 C C . ILE A 1 170 ? 12.324 5.906 -11.621 1.00 30.50 170 ILE A C 1
ATOM 1298 O O . ILE A 1 170 ? 11.109 6.085 -11.549 1.00 30.50 170 ILE A O 1
ATOM 1302 N N . ALA A 1 171 ? 12.885 4.715 -11.395 1.00 29.16 171 ALA A N 1
ATOM 1303 C CA . ALA A 1 171 ? 12.142 3.596 -10.816 1.00 29.16 171 ALA A CA 1
ATOM 1304 C C . ALA A 1 171 ? 11.867 3.899 -9.334 1.00 29.16 171 ALA A C 1
ATOM 1306 O O . ALA A 1 171 ? 12.500 3.408 -8.407 1.00 29.16 171 ALA A O 1
ATOM 1307 N N . GLN A 1 172 ? 10.913 4.796 -9.125 1.00 30.80 172 GLN A N 1
ATOM 1308 C CA . GLN A 1 172 ? 10.039 4.773 -7.977 1.00 30.80 172 GLN A CA 1
ATOM 1309 C C . GLN A 1 172 ? 8.758 4.093 -8.440 1.00 30.80 172 GLN A C 1
ATOM 1311 O O . GLN A 1 172 ? 8.183 4.449 -9.470 1.00 30.80 172 GLN A O 1
ATOM 1316 N N . ALA A 1 173 ? 8.288 3.152 -7.632 1.00 30.36 173 ALA A N 1
ATOM 1317 C CA . ALA A 1 173 ? 6.910 2.702 -7.625 1.00 30.36 173 ALA A CA 1
ATOM 1318 C C . ALA A 1 173 ? 5.967 3.857 -7.278 1.00 30.36 173 ALA A C 1
ATOM 1320 O O . ALA A 1 173 ? 5.399 3.875 -6.193 1.00 30.36 173 ALA A O 1
ATOM 1321 N N . THR A 1 174 ? 5.834 4.867 -8.143 1.00 27.06 174 THR A N 1
ATOM 1322 C CA . THR A 1 174 ? 4.674 5.765 -8.203 1.00 27.06 174 THR A CA 1
ATOM 1323 C C . THR A 1 174 ? 4.699 6.653 -9.457 1.00 27.06 174 THR A C 1
ATOM 1325 O O . THR A 1 174 ? 5.400 7.654 -9.529 1.00 27.06 174 THR A O 1
ATOM 1328 N N . TYR A 1 175 ? 3.853 6.284 -10.423 1.00 24.47 175 TYR A N 1
ATOM 1329 C CA . TYR A 1 175 ? 2.936 7.146 -11.184 1.00 24.47 175 TYR A CA 1
ATOM 1330 C C . TYR A 1 175 ? 3.451 8.483 -11.772 1.00 24.47 175 TYR A C 1
ATOM 1332 O O . TYR A 1 175 ? 3.522 9.486 -11.062 1.00 24.47 175 TYR A O 1
ATOM 1340 N N . ARG A 1 176 ? 3.557 8.572 -13.115 1.00 30.27 176 ARG A N 1
ATOM 1341 C CA . ARG A 1 176 ? 2.794 9.576 -13.904 1.00 30.27 176 ARG A CA 1
ATOM 1342 C C . ARG A 1 176 ? 2.893 9.401 -15.428 1.00 30.27 176 ARG A C 1
ATOM 1344 O O . ARG A 1 176 ? 3.938 9.643 -16.025 1.00 30.27 176 ARG A O 1
ATOM 1351 N N . LYS A 1 177 ? 1.734 9.176 -16.058 1.00 25.08 177 LYS A N 1
ATOM 1352 C CA . LYS A 1 177 ? 1.432 9.587 -17.439 1.00 25.08 177 LYS A CA 1
ATOM 1353 C C . LYS A 1 177 ? 1.340 11.126 -17.500 1.00 25.08 177 LYS A C 1
ATOM 1355 O O . LYS A 1 177 ? 0.933 11.792 -16.548 1.00 25.08 177 LYS A O 1
ATOM 1360 N N . THR A 1 178 ? 1.803 11.669 -18.613 1.00 29.08 178 THR A N 1
ATOM 1361 C CA . THR A 1 178 ? 2.134 13.062 -18.946 1.00 29.08 178 THR A CA 1
ATOM 1362 C C . THR A 1 178 ? 1.052 14.105 -18.614 1.00 29.08 178 THR A C 1
ATOM 1364 O O . THR A 1 178 ? -0.129 13.889 -18.851 1.00 29.08 178 THR A O 1
ATOM 1367 N N . CYS A 1 179 ? 1.469 15.289 -18.133 1.00 22.98 179 CYS A N 1
ATOM 1368 C CA . CYS A 1 179 ? 0.605 16.483 -18.074 1.00 22.98 179 CYS A CA 1
ATOM 1369 C C . CYS A 1 179 ? 0.814 17.334 -19.326 1.00 22.98 179 CYS A C 1
ATOM 1371 O O . CYS A 1 179 ? 1.958 17.738 -19.561 1.00 22.98 179 CYS A O 1
ATOM 1373 N N . LEU A 1 180 ? -0.277 17.709 -19.994 1.00 24.81 180 LEU A N 1
ATOM 1374 C CA . LEU A 1 180 ? -0.449 19.047 -20.559 1.00 24.81 180 LEU A CA 1
ATOM 1375 C C . LEU A 1 180 ? -1.517 19.781 -19.729 1.00 24.81 180 LEU A C 1
ATOM 1377 O O . LEU A 1 180 ? -2.397 19.156 -19.145 1.00 24.81 180 LEU A O 1
ATOM 1381 N N . MET A 1 181 ? -1.355 21.093 -19.607 1.00 34.72 181 MET A N 1
ATOM 1382 C CA . MET A 1 181 ? -2.039 21.975 -18.661 1.00 34.72 181 MET A CA 1
ATOM 1383 C C . MET A 1 181 ? -3.567 21.993 -18.823 1.00 34.72 181 MET A C 1
ATOM 1385 O O . MET A 1 181 ? -4.066 22.347 -19.884 1.00 34.72 181 MET A O 1
ATOM 1389 N N . ALA A 1 182 ? -4.300 21.715 -17.744 1.00 25.22 182 ALA A N 1
ATOM 1390 C CA . ALA A 1 182 ? -5.687 22.129 -17.543 1.00 25.22 182 ALA A CA 1
ATOM 1391 C C . ALA A 1 182 ? -6.012 22.068 -16.040 1.00 25.22 182 ALA A C 1
ATOM 1393 O O . ALA A 1 182 ? -5.265 21.486 -15.258 1.00 25.22 182 ALA A O 1
ATOM 1394 N N . ARG A 1 183 ? -7.074 22.761 -15.640 1.00 29.97 183 ARG A N 1
ATOM 1395 C CA . ARG A 1 183 ? -7.461 23.128 -14.270 1.00 29.97 183 ARG A CA 1
ATOM 1396 C C . ARG A 1 183 ? -7.514 21.951 -13.274 1.00 29.97 183 ARG A C 1
ATOM 1398 O O . ARG A 1 183 ? -7.613 20.793 -13.649 1.00 29.97 183 ARG A O 1
ATOM 1405 N N . ASN A 1 184 ? -7.404 22.308 -11.993 1.00 38.06 184 ASN A N 1
ATOM 1406 C CA . ASN A 1 184 ? -7.243 21.448 -10.818 1.00 38.06 184 ASN A CA 1
ATOM 1407 C C . ASN A 1 184 ? -8.448 20.522 -10.545 1.00 38.06 184 ASN A C 1
ATOM 1409 O O . ASN A 1 184 ? -9.145 20.721 -9.554 1.00 38.06 184 ASN A O 1
ATOM 1413 N N . ASP A 1 185 ? -8.636 19.497 -11.373 1.00 31.77 185 ASP A N 1
ATOM 1414 C CA . ASP A 1 185 ? -9.523 18.369 -11.091 1.00 31.77 185 ASP A CA 1
ATOM 1415 C C . ASP A 1 185 ? -8.667 17.121 -10.829 1.00 31.77 185 ASP A C 1
ATOM 1417 O O . ASP A 1 185 ? -7.885 16.670 -11.667 1.00 31.77 185 ASP A O 1
ATOM 1421 N N . SER A 1 186 ? -8.749 16.605 -9.601 1.00 38.25 186 SER A N 1
ATOM 1422 C CA . SER A 1 186 ? -8.068 15.366 -9.199 1.00 38.25 186 SER A CA 1
ATOM 1423 C C . SER A 1 186 ? -8.699 14.192 -9.950 1.00 38.25 186 SER A C 1
ATOM 1425 O O . SER A 1 186 ? -9.924 14.123 -10.017 1.00 38.25 186 SER A O 1
ATOM 1427 N N . THR A 1 187 ? -7.914 13.250 -10.488 1.00 41.38 187 THR A N 1
ATOM 1428 C CA . THR A 1 187 ? -8.507 12.040 -11.082 1.00 41.38 187 THR A CA 1
ATOM 1429 C C . THR A 1 187 ? -9.172 11.182 -9.990 1.00 41.38 187 THR A C 1
ATOM 1431 O O . THR A 1 187 ? -8.675 11.163 -8.856 1.00 41.38 187 THR A O 1
ATOM 1434 N N . PRO A 1 188 ? -10.262 10.445 -10.292 1.00 44.00 188 PRO A N 1
ATOM 1435 C CA . PRO A 1 188 ? -10.976 9.621 -9.306 1.00 44.00 188 PRO A CA 1
ATOM 1436 C C . PRO A 1 188 ? -10.069 8.627 -8.560 1.00 44.00 188 PRO A C 1
ATOM 1438 O O . PRO A 1 188 ? -10.218 8.424 -7.357 1.00 44.00 188 PRO A O 1
ATOM 1441 N N . GLU A 1 189 ? -9.068 8.075 -9.249 1.00 43.88 189 GLU A N 1
ATOM 1442 C CA . GLU A 1 189 ? -8.072 7.140 -8.698 1.00 43.88 189 GLU A CA 1
ATOM 1443 C C . GLU A 1 189 ? -7.065 7.813 -7.746 1.00 43.88 189 GLU A C 1
ATOM 1445 O O . GLU A 1 189 ? -6.628 7.235 -6.754 1.00 43.88 189 GLU A O 1
ATOM 1450 N N . GLN A 1 190 ? -6.694 9.073 -7.987 1.00 41.53 190 GLN A N 1
ATOM 1451 C CA . GLN A 1 190 ? -5.818 9.812 -7.067 1.00 41.53 190 GLN A CA 1
ATOM 1452 C C . GLN A 1 190 ? -6.576 10.295 -5.831 1.00 41.53 190 GLN A C 1
ATOM 1454 O O . GLN A 1 190 ? -6.014 10.369 -4.732 1.00 41.53 190 GLN A O 1
ATOM 1459 N N . GLN A 1 191 ? -7.862 10.601 -6.003 1.00 55.81 191 GLN A N 1
ATOM 1460 C CA . GLN A 1 191 ? -8.765 10.863 -4.897 1.00 55.81 191 GLN A CA 1
ATOM 1461 C C . GLN A 1 191 ? -8.933 9.599 -4.044 1.00 55.81 191 GLN A C 1
ATOM 1463 O O . GLN A 1 191 ? -8.801 9.696 -2.827 1.00 55.81 191 GLN A O 1
ATOM 1468 N N . SER A 1 192 ? -9.092 8.416 -4.650 1.00 64.69 192 SER A N 1
ATOM 1469 C CA . SER A 1 192 ? -9.256 7.156 -3.912 1.00 64.69 192 SER A CA 1
ATOM 1470 C C . SER A 1 192 ? -8.024 6.791 -3.071 1.00 64.69 192 SER A C 1
ATOM 1472 O O . SER A 1 192 ? -8.164 6.544 -1.874 1.00 64.69 192 SER A O 1
ATOM 1474 N N . VAL A 1 193 ? -6.802 6.870 -3.613 1.00 70.31 193 VAL A N 1
ATOM 1475 C CA . VAL A 1 193 ? -5.577 6.550 -2.845 1.00 70.31 193 VAL A CA 1
ATOM 1476 C C . VAL A 1 193 ? -5.353 7.526 -1.685 1.00 70.31 193 VAL A C 1
ATOM 1478 O O . VAL A 1 193 ? -4.961 7.122 -0.588 1.00 70.31 193 VAL A O 1
ATOM 1481 N N . ARG A 1 194 ? -5.615 8.823 -1.888 1.00 76.88 194 ARG A N 1
ATOM 1482 C CA . ARG A 1 194 ? -5.524 9.828 -0.817 1.00 76.88 194 ARG A CA 1
ATOM 1483 C C . ARG A 1 194 ? -6.560 9.575 0.276 1.00 76.88 194 ARG A C 1
ATOM 1485 O O . ARG A 1 194 ? -6.229 9.682 1.452 1.00 76.88 194 ARG A O 1
ATOM 1492 N N . VAL A 1 195 ? -7.789 9.247 -0.107 1.00 84.19 195 VAL A N 1
ATOM 1493 C CA . VAL A 1 195 ? -8.891 8.940 0.814 1.00 84.19 195 VAL A CA 1
ATOM 1494 C C . VAL A 1 195 ? -8.547 7.725 1.674 1.00 84.19 195 VAL A C 1
ATOM 1496 O O . VAL A 1 195 ? -8.704 7.800 2.890 1.00 84.19 195 VAL A O 1
ATOM 1499 N N . LEU A 1 196 ? -7.975 6.673 1.081 1.00 81.56 196 LEU A N 1
ATOM 1500 C CA . LEU A 1 196 ? -7.523 5.480 1.807 1.00 81.56 196 LEU A CA 1
ATOM 1501 C C . LEU A 1 196 ? -6.395 5.794 2.799 1.00 81.56 196 LEU A C 1
ATOM 1503 O O . LEU A 1 196 ? -6.478 5.414 3.963 1.00 81.56 196 LEU A O 1
ATOM 1507 N N . LYS A 1 197 ? -5.372 6.552 2.380 1.00 83.19 197 LYS A N 1
ATOM 1508 C CA . LYS A 1 197 ? -4.265 6.956 3.271 1.00 83.19 197 LYS A CA 1
ATOM 1509 C C . LYS A 1 197 ? -4.744 7.800 4.452 1.00 83.19 197 LYS A C 1
ATOM 1511 O O . LYS A 1 197 ? -4.255 7.642 5.567 1.00 83.19 197 LYS A O 1
ATOM 1516 N N . VAL A 1 198 ? -5.683 8.713 4.205 1.00 88.44 198 VAL A N 1
ATOM 1517 C CA . VAL A 1 198 ? -6.268 9.543 5.265 1.00 88.44 198 VAL A CA 1
ATOM 1518 C C . VAL A 1 198 ? -7.137 8.695 6.192 1.00 88.44 198 VAL A C 1
ATOM 1520 O O . VAL A 1 198 ? -7.034 8.862 7.403 1.00 88.44 198 VAL A O 1
ATOM 1523 N N . GLY A 1 199 ? -7.932 7.767 5.652 1.00 89.31 199 GLY A N 1
ATOM 1524 C CA . GLY A 1 199 ? -8.735 6.833 6.444 1.00 89.31 199 GLY A CA 1
ATOM 1525 C C . GLY A 1 199 ? -7.881 5.986 7.381 1.00 89.31 199 GLY A C 1
ATOM 1526 O O . GLY A 1 199 ? -8.147 5.948 8.577 1.00 89.31 199 GLY A O 1
ATOM 1527 N N . GLU A 1 200 ? -6.786 5.414 6.880 1.00 90.69 200 GLU A N 1
ATOM 1528 C CA . GLU A 1 200 ? -5.860 4.623 7.697 1.00 90.69 200 GLU A CA 1
ATOM 1529 C C . GLU A 1 200 ? -5.194 5.456 8.802 1.00 90.69 200 GLU A C 1
ATOM 1531 O O . GLU A 1 200 ? -5.070 5.015 9.945 1.00 90.69 200 GLU A O 1
ATOM 1536 N N . ARG A 1 201 ? -4.830 6.710 8.505 1.00 91.00 201 ARG A N 1
ATOM 1537 C CA . ARG A 1 201 ? -4.286 7.622 9.519 1.00 91.00 201 ARG A CA 1
ATOM 1538 C C . ARG A 1 201 ? -5.314 7.950 10.602 1.00 91.00 201 ARG A C 1
ATOM 1540 O O . ARG A 1 201 ? -4.960 7.970 11.777 1.00 91.00 201 ARG A O 1
ATOM 1547 N N . VAL A 1 202 ? -6.573 8.187 10.225 1.00 92.19 202 VAL A N 1
ATOM 1548 C CA . VAL A 1 202 ? -7.676 8.397 11.180 1.00 92.19 202 VAL A CA 1
ATOM 1549 C C . VAL A 1 202 ? -7.873 7.149 12.043 1.00 92.19 202 VAL A C 1
ATOM 1551 O O . VAL A 1 202 ? -7.976 7.276 13.260 1.00 92.19 202 VAL A O 1
ATOM 1554 N N . ARG A 1 203 ? -7.877 5.956 11.433 1.00 92.44 203 ARG A N 1
ATOM 1555 C CA . ARG A 1 203 ? -8.014 4.671 12.131 1.00 92.44 203 ARG A CA 1
ATOM 1556 C C . ARG A 1 203 ? -6.936 4.507 13.199 1.00 92.44 203 ARG A C 1
ATOM 1558 O O . ARG A 1 203 ? -7.274 4.266 14.350 1.00 92.44 203 ARG A O 1
ATOM 1565 N N . HIS A 1 204 ? -5.669 4.724 12.842 1.00 90.56 204 HIS A N 1
ATOM 1566 C CA . HIS A 1 204 ? -4.548 4.631 13.780 1.00 90.56 204 HIS A CA 1
ATOM 1567 C C . HIS A 1 204 ? -4.715 5.591 14.965 1.00 90.56 204 HIS A C 1
ATOM 1569 O O . HIS A 1 204 ? -4.574 5.174 16.111 1.00 90.56 204 HIS A O 1
ATOM 1575 N N . ILE A 1 205 ? -5.057 6.858 14.705 1.00 91.00 205 ILE A N 1
ATOM 1576 C CA . ILE A 1 205 ? -5.256 7.852 15.769 1.00 91.00 205 ILE A CA 1
ATOM 1577 C C . ILE A 1 205 ? -6.386 7.418 16.708 1.00 91.00 205 ILE A C 1
ATOM 1579 O O . ILE A 1 205 ? -6.222 7.476 17.921 1.00 91.00 205 ILE A O 1
ATOM 1583 N N . LEU A 1 206 ? -7.519 6.961 16.168 1.00 90.38 206 LEU A N 1
ATOM 1584 C CA . LEU A 1 206 ? -8.639 6.491 16.985 1.00 90.38 206 LEU A CA 1
ATOM 1585 C C . LEU A 1 206 ? -8.262 5.263 17.819 1.00 90.38 206 LEU A C 1
ATOM 1587 O O . LEU A 1 206 ? -8.581 5.228 19.003 1.00 90.38 206 LEU A O 1
ATOM 1591 N N . SER A 1 207 ? -7.552 4.293 17.236 1.00 89.69 207 SER A N 1
ATOM 1592 C CA . SER A 1 207 ? -7.052 3.128 17.972 1.00 89.69 207 SER A CA 1
ATOM 1593 C C . SER A 1 207 ? -6.122 3.532 19.115 1.00 89.69 207 SER A C 1
ATOM 1595 O O . SER A 1 207 ? -6.237 2.991 20.208 1.00 89.69 207 SER A O 1
ATOM 1597 N N . GLU A 1 208 ? -5.230 4.498 18.891 1.00 89.50 208 GLU A N 1
ATOM 1598 C CA . GLU A 1 208 ? -4.323 4.995 19.927 1.00 89.50 208 GLU A CA 1
ATOM 1599 C C . GLU A 1 208 ? -5.078 5.710 21.059 1.00 89.50 208 GLU A C 1
ATOM 1601 O O . GLU A 1 208 ? -4.806 5.454 22.230 1.00 89.50 208 GLU A O 1
ATOM 1606 N N . LEU A 1 209 ? -6.036 6.578 20.720 1.00 88.62 209 LEU A N 1
ATOM 1607 C CA . LEU A 1 209 ? -6.844 7.314 21.700 1.00 88.62 209 LEU A CA 1
ATOM 1608 C C . LEU A 1 209 ? -7.663 6.374 22.591 1.00 88.62 209 LEU A C 1
ATOM 1610 O O . LEU A 1 209 ? -7.746 6.589 23.800 1.00 88.62 209 LEU A O 1
ATOM 1614 N N . LEU A 1 210 ? -8.253 5.336 21.992 1.00 86.81 210 LEU A N 1
ATOM 1615 C CA . LEU A 1 210 ? -9.033 4.333 22.714 1.00 86.81 210 LEU A CA 1
ATOM 1616 C C . LEU A 1 210 ? -8.133 3.448 23.583 1.00 86.81 210 LEU A C 1
ATOM 1618 O O . LEU A 1 210 ? -8.439 3.251 24.751 1.00 86.81 210 LEU A O 1
ATOM 1622 N N . ALA A 1 211 ? -6.984 3.002 23.066 1.00 84.44 211 ALA A N 1
ATOM 1623 C CA . ALA A 1 211 ? -6.044 2.175 23.825 1.00 84.44 211 ALA A CA 1
ATOM 1624 C C . ALA A 1 211 ? -5.436 2.896 25.041 1.00 84.44 211 ALA A C 1
ATOM 1626 O O . ALA A 1 211 ? -5.083 2.255 26.027 1.00 84.44 211 ALA A O 1
ATOM 1627 N N . ARG A 1 212 ? -5.291 4.226 24.977 1.00 83.00 212 ARG A N 1
ATOM 1628 C CA . ARG A 1 212 ? -4.766 5.043 26.083 1.00 83.00 212 ARG A CA 1
ATOM 1629 C C . ARG A 1 212 ? -5.834 5.476 27.093 1.00 83.00 212 ARG A C 1
ATOM 1631 O O . ARG A 1 212 ? -5.466 6.016 28.132 1.00 83.00 212 ARG A O 1
ATOM 1638 N N . GLY A 1 213 ? -7.123 5.279 26.803 1.00 79.00 213 GLY A N 1
ATOM 1639 C CA . GLY A 1 213 ? -8.214 5.705 27.686 1.00 79.00 213 GLY A CA 1
ATOM 1640 C C . GLY A 1 213 ? -8.343 7.228 27.835 1.00 79.00 213 GLY A C 1
ATOM 1641 O O . GLY A 1 213 ? -8.802 7.718 28.863 1.00 79.00 213 GLY A O 1
ATOM 1642 N N . GLU A 1 214 ? -7.941 8.011 26.827 1.00 75.44 214 GLU A N 1
ATOM 1643 C CA . GLU A 1 214 ? -7.917 9.487 26.919 1.00 75.44 214 GLU A CA 1
ATOM 1644 C C . GLU A 1 214 ? -9.322 10.127 26.916 1.00 75.44 214 GLU A C 1
ATOM 1646 O O . GLU A 1 214 ? -9.464 11.315 27.192 1.00 75.44 214 GLU A O 1
ATOM 1651 N N . ALA A 1 215 ? -10.372 9.354 26.620 1.00 73.00 215 ALA A N 1
ATOM 1652 C CA . ALA A 1 215 ? -11.742 9.854 26.498 1.00 73.00 215 ALA A CA 1
ATOM 1653 C C . ALA A 1 215 ? -12.439 10.151 27.842 1.00 73.00 215 ALA A C 1
ATOM 1655 O O . ALA A 1 215 ? -13.568 10.633 27.818 1.00 73.00 215 ALA A O 1
ATOM 1656 N N . HIS A 1 216 ? -11.781 9.899 28.985 1.00 71.44 216 HIS A N 1
ATOM 1657 C CA . HIS A 1 216 ? -12.300 10.156 30.340 1.00 71.44 216 HIS A CA 1
ATOM 1658 C C . HIS A 1 216 ? -13.748 9.675 30.551 1.00 71.44 216 HIS A C 1
ATOM 1660 O O . HIS A 1 216 ? -14.570 10.366 31.152 1.00 71.44 216 HIS A O 1
ATOM 1666 N N . ASP A 1 217 ? -14.052 8.486 30.034 1.00 79.94 217 ASP A N 1
ATOM 1667 C CA . ASP A 1 217 ? -15.349 7.830 30.147 1.00 79.94 217 ASP A CA 1
ATOM 1668 C C . ASP A 1 217 ? -15.131 6.425 30.711 1.00 79.94 217 ASP A C 1
ATOM 1670 O O . ASP A 1 217 ? -14.302 5.669 30.193 1.00 79.94 217 ASP A O 1
ATOM 1674 N N . ASP A 1 218 ? -15.841 6.095 31.789 1.00 75.56 218 ASP A N 1
ATOM 1675 C CA . ASP A 1 218 ? -15.652 4.838 32.519 1.00 75.56 218 ASP A CA 1
ATOM 1676 C C . ASP A 1 218 ? -16.013 3.621 31.659 1.00 75.56 218 ASP A C 1
ATOM 1678 O O . ASP A 1 218 ? -15.364 2.583 31.765 1.00 75.56 218 ASP A O 1
ATOM 1682 N N . VAL A 1 219 ? -16.997 3.757 30.759 1.00 77.62 219 VAL A N 1
ATOM 1683 C CA . VAL A 1 219 ? -17.406 2.684 29.843 1.00 77.62 219 VAL A CA 1
ATOM 1684 C C . VAL A 1 219 ? -16.318 2.466 28.802 1.00 77.62 219 VAL A C 1
ATOM 1686 O O . VAL A 1 219 ? -15.887 1.340 28.604 1.00 77.62 219 VAL A O 1
ATOM 1689 N N . LEU A 1 220 ? -15.807 3.533 28.180 1.00 75.69 220 LEU A N 1
ATOM 1690 C CA . LEU A 1 220 ? -14.740 3.411 27.176 1.00 75.69 220 LEU A CA 1
ATOM 1691 C C . LEU A 1 220 ? -13.398 2.960 27.765 1.00 75.69 220 LEU A C 1
ATOM 1693 O O . LEU A 1 220 ? -12.607 2.358 27.049 1.00 75.69 220 LEU A O 1
ATOM 1697 N N . SER A 1 221 ? -13.133 3.265 29.037 1.00 74.56 221 SER A N 1
ATOM 1698 C CA . SER A 1 221 ? -11.882 2.900 29.717 1.00 74.56 221 SER A CA 1
ATOM 1699 C C . SER A 1 221 ? -11.900 1.470 30.258 1.00 74.56 221 SER A C 1
ATOM 1701 O O . SER A 1 221 ? -10.850 0.838 30.351 1.00 74.56 221 SER A O 1
ATOM 1703 N N . ALA A 1 222 ? -13.079 0.963 30.628 1.00 69.12 222 ALA A N 1
ATOM 1704 C CA . ALA A 1 222 ? -13.267 -0.428 31.032 1.00 69.12 222 ALA A CA 1
ATOM 1705 C C . ALA A 1 222 ? -13.357 -1.385 29.833 1.00 69.12 222 ALA A C 1
ATOM 1707 O O . ALA A 1 222 ? -13.128 -2.581 30.000 1.00 69.12 222 ALA A O 1
ATOM 1708 N N . SER A 1 223 ? -13.682 -0.849 28.653 1.00 72.12 223 SER A N 1
ATOM 1709 C CA . SER A 1 223 ? -13.951 -1.609 27.440 1.00 72.12 223 SER A CA 1
ATOM 1710 C C . SER A 1 223 ? -12.755 -1.728 26.504 1.00 72.12 223 SER A C 1
ATOM 1712 O O . SER A 1 223 ? -12.131 -0.733 26.131 1.00 72.12 223 S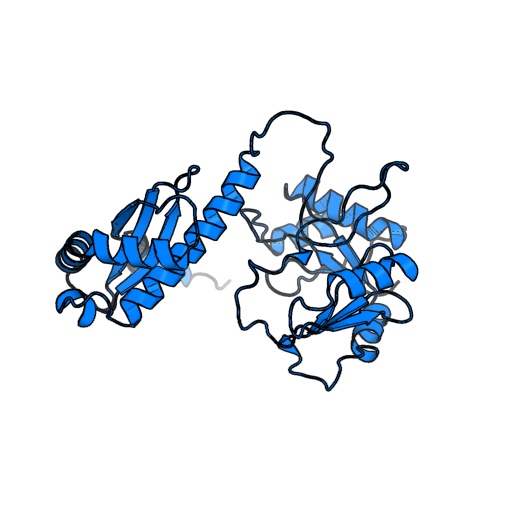ER A O 1
ATOM 1714 N N . ASN A 1 224 ? -12.481 -2.939 26.017 1.00 80.81 224 ASN A N 1
ATOM 1715 C CA . ASN A 1 224 ? -11.396 -3.165 25.061 1.00 80.81 224 ASN A CA 1
ATOM 1716 C C . ASN A 1 224 ? -11.911 -3.036 23.614 1.00 80.81 224 ASN A C 1
ATOM 1718 O O . ASN A 1 224 ? -12.367 -4.000 23.001 1.00 80.81 224 ASN A O 1
ATOM 1722 N N . ILE A 1 225 ? -11.853 -1.825 23.053 1.00 84.62 225 ILE A N 1
ATOM 1723 C CA . ILE A 1 225 ? -12.510 -1.486 21.777 1.00 84.62 225 ILE A CA 1
ATOM 1724 C C . ILE A 1 225 ? -11.523 -1.541 20.604 1.00 84.62 225 ILE A C 1
ATOM 1726 O O . ILE A 1 225 ? -10.529 -0.815 20.573 1.00 84.62 225 ILE A O 1
ATOM 1730 N N . ALA A 1 226 ? -11.834 -2.343 19.584 1.00 83.06 226 ALA A N 1
ATOM 1731 C CA . ALA A 1 226 ? -11.091 -2.383 18.329 1.00 83.06 226 ALA A CA 1
ATOM 1732 C C . ALA A 1 226 ? -11.719 -1.459 17.272 1.00 83.06 226 ALA A C 1
ATOM 1734 O O . ALA A 1 226 ? -12.933 -1.454 17.075 1.00 83.06 226 ALA A O 1
ATOM 1735 N N . VAL A 1 227 ? -10.881 -0.711 16.545 1.00 88.94 227 VAL A N 1
ATOM 1736 C CA . VAL A 1 227 ? -11.290 0.049 15.348 1.00 88.94 227 VAL A CA 1
ATOM 1737 C C . VAL A 1 227 ? -10.864 -0.739 14.116 1.00 88.94 227 VAL A C 1
ATOM 1739 O O . VAL A 1 227 ? -9.670 -0.817 13.808 1.00 88.94 227 VAL A O 1
ATOM 1742 N N . THR A 1 228 ? -11.831 -1.329 13.425 1.00 83.31 228 THR A N 1
ATOM 1743 C CA . THR A 1 228 ? -11.584 -2.296 12.350 1.00 83.31 228 THR A CA 1
ATOM 1744 C C . THR A 1 228 ? -11.307 -1.595 11.025 1.00 83.31 228 THR A C 1
ATOM 1746 O O . THR A 1 228 ? -10.302 -1.866 10.370 1.00 83.31 228 THR A O 1
ATOM 1749 N N . GLU A 1 229 ? -12.131 -0.610 10.668 1.00 85.31 229 GLU A N 1
ATOM 1750 C CA . GLU A 1 229 ? -11.996 0.156 9.430 1.00 85.31 229 GLU A CA 1
ATOM 1751 C C . GLU A 1 229 ? -12.464 1.609 9.618 1.00 85.31 229 GLU A C 1
ATOM 1753 O O . GLU A 1 229 ? -13.388 1.897 10.380 1.00 85.31 229 GLU A O 1
ATOM 1758 N N . VAL A 1 230 ? -11.865 2.547 8.875 1.00 91.50 230 VAL A N 1
ATOM 1759 C CA . VAL A 1 230 ? -12.389 3.913 8.732 1.00 91.50 230 VAL A CA 1
ATOM 1760 C C . VAL A 1 230 ? -12.578 4.260 7.258 1.00 91.50 230 VAL A C 1
ATOM 1762 O O . VAL A 1 230 ? -11.614 4.392 6.502 1.00 91.50 230 VAL A O 1
ATOM 1765 N N . ARG A 1 231 ? -13.833 4.490 6.861 1.00 85.62 231 ARG A N 1
ATOM 1766 C CA . ARG A 1 231 ? -14.207 4.922 5.509 1.00 85.62 231 ARG A CA 1
ATOM 1767 C C . ARG A 1 231 ? -14.390 6.426 5.448 1.00 85.62 231 ARG A C 1
ATOM 1769 O O . ARG A 1 231 ? -15.308 6.987 6.045 1.00 85.62 231 ARG A O 1
ATOM 1776 N N . MET A 1 232 ? -13.535 7.074 4.673 1.00 88.38 232 MET A N 1
ATOM 1777 C CA . MET A 1 232 ? -13.596 8.508 4.416 1.00 88.38 232 MET A CA 1
ATOM 1778 C C . MET A 1 232 ? -14.457 8.801 3.183 1.00 88.38 232 MET A C 1
ATOM 1780 O O . MET A 1 232 ? -14.417 8.065 2.196 1.00 88.38 232 MET A O 1
ATOM 1784 N N . THR A 1 233 ? -15.205 9.903 3.201 1.00 87.81 233 THR A N 1
ATOM 1785 C CA . THR A 1 233 ? -15.823 10.429 1.979 1.00 87.81 233 THR A CA 1
ATOM 1786 C C . THR A 1 233 ? -14.760 11.028 1.047 1.00 87.81 233 THR A C 1
ATOM 1788 O O . THR A 1 233 ? -13.716 11.486 1.522 1.00 87.81 233 THR A O 1
ATOM 1791 N N . PRO A 1 234 ? -14.997 11.079 -0.280 1.00 81.69 234 PRO A N 1
ATOM 1792 C CA . PRO A 1 234 ? -14.009 11.591 -1.235 1.00 81.69 234 PRO A CA 1
ATOM 1793 C C . PRO A 1 234 ? -13.570 13.046 -0.986 1.00 81.69 234 PRO A C 1
ATOM 1795 O O . PRO A 1 234 ? -12.476 13.447 -1.383 1.00 81.69 234 PRO A O 1
ATOM 1798 N N . ASP A 1 235 ? -14.406 13.844 -0.323 1.00 84.25 235 ASP A N 1
ATOM 1799 C CA . ASP A 1 235 ? -14.132 15.228 0.083 1.00 84.25 235 ASP A CA 1
ATOM 1800 C C . ASP A 1 235 ? -13.368 15.349 1.419 1.00 84.25 235 ASP A C 1
ATOM 1802 O O . ASP A 1 235 ? -13.032 16.457 1.840 1.00 84.25 235 ASP A O 1
ATOM 1806 N N . LEU A 1 236 ? -13.081 14.220 2.078 1.00 86.69 236 LEU A N 1
ATOM 1807 C CA . LEU A 1 236 ? -12.447 14.095 3.395 1.00 86.69 236 LEU A CA 1
ATOM 1808 C C . LEU A 1 236 ? -13.189 14.800 4.540 1.00 86.69 236 LEU A C 1
ATOM 1810 O O . LEU A 1 236 ? -12.603 15.038 5.597 1.00 86.69 236 LEU A O 1
ATOM 1814 N N . ARG A 1 237 ? -14.464 15.156 4.353 1.00 88.75 237 ARG A N 1
ATOM 1815 C CA . ARG A 1 237 ? -15.240 15.883 5.369 1.00 88.75 237 ARG A CA 1
ATOM 1816 C C . ARG A 1 237 ? -15.948 14.971 6.352 1.00 88.75 237 ARG A C 1
ATOM 1818 O O . ARG A 1 237 ? -16.261 15.422 7.449 1.00 88.75 237 ARG A O 1
ATOM 1825 N N . ASN A 1 238 ? -16.209 13.722 5.981 1.00 91.06 238 ASN A N 1
ATOM 1826 C CA . ASN A 1 238 ? -16.884 12.755 6.834 1.00 91.06 238 ASN A CA 1
ATOM 1827 C C . ASN A 1 238 ? -16.068 11.463 6.901 1.00 91.06 238 ASN A C 1
ATOM 1829 O O . ASN A 1 238 ? -15.522 11.007 5.895 1.00 91.06 238 ASN A O 1
ATOM 1833 N N . ALA A 1 239 ? -16.022 10.871 8.087 1.00 93.62 239 ALA A N 1
ATOM 1834 C CA . ALA A 1 239 ? -15.379 9.599 8.359 1.00 93.62 239 ALA A CA 1
ATOM 1835 C C . ALA A 1 239 ? -16.387 8.676 9.046 1.00 93.62 239 ALA A C 1
ATOM 1837 O O . ALA A 1 239 ? -16.926 9.018 10.098 1.00 93.62 239 ALA A O 1
ATOM 1838 N N . LYS A 1 240 ? -16.652 7.512 8.457 1.00 94.25 240 LYS A N 1
ATOM 1839 C CA . LYS A 1 240 ? -17.393 6.427 9.105 1.00 94.25 240 LYS A CA 1
ATOM 1840 C C . LYS A 1 240 ? -16.379 5.481 9.737 1.00 94.25 240 LYS A C 1
ATOM 1842 O O . LYS A 1 240 ? -15.607 4.870 9.004 1.00 94.25 240 LYS A O 1
ATOM 1847 N N . ALA A 1 241 ? -16.355 5.410 11.061 1.00 93.56 241 ALA A N 1
ATOM 1848 C CA . ALA A 1 241 ? -15.470 4.532 11.816 1.00 93.56 241 ALA A CA 1
ATOM 1849 C C . ALA A 1 241 ? -16.255 3.308 12.288 1.00 93.56 241 ALA A C 1
ATOM 1851 O O . ALA A 1 241 ? -17.253 3.462 12.994 1.00 93.56 241 ALA A O 1
ATOM 1852 N N . TYR A 1 242 ? -15.808 2.124 11.882 1.00 90.19 242 TYR A N 1
ATOM 1853 C CA . TYR A 1 242 ? -16.363 0.849 12.317 1.00 90.19 242 TYR A CA 1
ATOM 1854 C C . TYR A 1 242 ? -15.603 0.369 13.547 1.00 90.19 242 TYR A C 1
ATOM 1856 O O . TYR A 1 242 ? -14.367 0.396 13.582 1.00 90.19 242 TYR A O 1
ATOM 1864 N N . VAL A 1 243 ? -16.352 0.005 14.581 1.00 89.69 243 VAL A N 1
ATOM 1865 C CA . VAL A 1 243 ? -15.815 -0.365 15.888 1.00 89.69 243 VAL A CA 1
ATOM 1866 C C . VAL A 1 243 ? -16.434 -1.670 16.359 1.00 89.69 243 VAL A C 1
ATOM 1868 O O . VAL A 1 243 ? -17.623 -1.903 16.151 1.00 89.69 243 VAL A O 1
ATOM 1871 N N . LYS A 1 244 ? -15.630 -2.498 17.026 1.00 84.75 244 LYS A N 1
ATOM 1872 C CA . LYS A 1 244 ? -16.092 -3.720 17.682 1.00 84.75 244 LYS A CA 1
ATOM 1873 C C . LYS A 1 244 ? -15.537 -3.770 19.107 1.00 84.75 244 LYS A C 1
ATOM 1875 O O . LYS A 1 244 ? -14.314 -3.736 19.274 1.00 84.75 244 LYS A O 1
ATOM 1880 N N . PRO A 1 245 ? -16.395 -3.830 20.135 1.00 83.88 245 PRO A N 1
ATOM 1881 C CA . PRO A 1 245 ? -15.962 -4.188 21.477 1.00 83.88 245 PRO A CA 1
ATOM 1882 C C . PRO A 1 245 ? -15.484 -5.640 21.488 1.00 83.88 245 PRO A C 1
ATOM 1884 O O . PRO A 1 245 ? -16.130 -6.524 20.920 1.00 83.88 245 PRO A O 1
ATOM 1887 N N . LEU A 1 246 ? -14.344 -5.893 22.116 1.00 74.94 246 LEU A N 1
ATOM 1888 C CA . LEU A 1 246 ? -13.841 -7.244 22.328 1.00 74.94 246 LEU A CA 1
ATOM 1889 C C . LEU A 1 246 ? -14.416 -7.795 23.647 1.00 74.94 246 LEU A C 1
ATOM 1891 O O . LEU A 1 246 ? -14.861 -7.035 24.496 1.00 74.94 246 LEU A O 1
ATOM 1895 N N . LEU A 1 247 ? -14.405 -9.121 23.828 1.00 67.44 247 LEU A N 1
ATOM 1896 C CA . LEU A 1 247 ? -14.752 -9.802 25.096 1.00 67.44 247 LEU A CA 1
ATOM 1897 C C . LEU A 1 247 ? -16.232 -9.763 25.544 1.00 67.44 247 LEU A C 1
ATOM 1899 O O . LEU A 1 247 ? -16.521 -9.916 26.727 1.00 67.44 247 LEU A O 1
ATOM 1903 N N . GLY A 1 248 ? -17.188 -9.675 24.613 1.00 59.97 248 GLY A N 1
ATOM 1904 C CA . GLY A 1 248 ? -18.616 -9.863 24.936 1.00 59.97 248 GLY A CA 1
ATOM 1905 C C . GLY A 1 248 ? -19.257 -8.687 25.678 1.00 59.97 248 GLY A C 1
ATOM 1906 O O . GLY A 1 248 ? -20.270 -8.853 26.356 1.00 59.97 248 GLY A O 1
ATOM 1907 N N . GLU A 1 249 ? -18.656 -7.509 25.557 1.00 66.62 249 GLU A N 1
ATOM 1908 C CA . GLU A 1 249 ? -19.176 -6.255 26.089 1.00 66.62 249 GLU A CA 1
ATOM 1909 C C . GLU A 1 249 ? -20.431 -5.793 25.328 1.00 66.62 249 GLU A C 1
ATOM 1911 O O . GLU A 1 249 ? -20.625 -6.115 24.153 1.00 66.62 249 GLU A O 1
ATOM 1916 N N . ASP A 1 250 ? -21.297 -5.024 25.997 1.00 75.75 250 ASP A N 1
ATOM 1917 C CA . ASP A 1 250 ? -22.536 -4.515 25.400 1.00 75.75 250 ASP A CA 1
ATOM 1918 C C . ASP A 1 250 ? -22.222 -3.468 24.316 1.00 75.75 250 ASP A C 1
ATOM 1920 O O . ASP A 1 250 ? -21.949 -2.293 24.587 1.00 75.75 250 ASP A O 1
ATOM 1924 N N . GLU A 1 251 ? -22.286 -3.916 23.062 1.00 77.94 251 GLU A N 1
ATOM 1925 C CA . GLU A 1 251 ? -22.036 -3.119 21.861 1.00 77.94 251 GLU A CA 1
ATOM 1926 C C . GLU A 1 251 ? -22.897 -1.853 21.796 1.00 77.94 251 GLU A C 1
ATOM 1928 O O . GLU A 1 251 ? -22.422 -0.797 21.367 1.00 77.94 251 GLU A O 1
ATOM 1933 N N . GLY A 1 252 ? -24.130 -1.905 22.308 1.00 80.81 252 GLY A N 1
ATOM 1934 C CA . GLY A 1 252 ? -25.016 -0.747 22.367 1.00 80.81 252 GLY A CA 1
ATOM 1935 C C . GLY A 1 252 ? -24.523 0.327 23.339 1.00 80.81 252 GLY A C 1
ATOM 1936 O O . GLY A 1 252 ? -24.589 1.523 23.030 1.00 80.81 252 GLY A O 1
ATOM 1937 N N . GLN A 1 253 ? -24.000 -0.078 24.497 1.00 84.62 253 GLN A N 1
ATOM 1938 C CA . GLN A 1 253 ? -23.473 0.847 25.505 1.00 84.62 253 GLN A CA 1
ATOM 1939 C C . GLN A 1 253 ? -22.169 1.497 25.045 1.00 84.62 253 GLN A C 1
ATOM 1941 O O . GLN A 1 253 ? -22.031 2.720 25.138 1.00 84.62 253 GLN A O 1
ATOM 1946 N N . VAL A 1 254 ? -21.262 0.711 24.461 1.00 85.19 254 VAL A N 1
ATOM 1947 C CA . VAL A 1 254 ? -19.995 1.214 23.917 1.00 85.19 254 VAL A CA 1
ATOM 1948 C C . VAL A 1 254 ? -20.242 2.216 22.791 1.00 85.19 254 VAL A C 1
ATOM 1950 O O . VAL A 1 254 ? -19.687 3.318 22.801 1.00 85.19 254 VAL A O 1
ATOM 1953 N N . LEU A 1 255 ? -21.137 1.903 21.847 1.00 87.88 255 LEU A N 1
ATOM 1954 C CA . LEU A 1 255 ? -21.472 2.845 20.778 1.00 87.88 255 LEU A CA 1
ATOM 1955 C C . LEU A 1 255 ? -22.087 4.139 21.310 1.00 87.88 255 LEU A C 1
ATOM 1957 O O . LEU A 1 255 ? -21.817 5.219 20.777 1.00 87.88 255 LEU A O 1
ATOM 1961 N N . LYS A 1 256 ? -22.925 4.049 22.346 1.00 88.25 256 LYS A N 1
ATOM 1962 C CA . LYS A 1 256 ? -23.504 5.228 22.988 1.00 88.25 256 LYS A CA 1
ATOM 1963 C C . LYS A 1 256 ? -22.413 6.095 23.617 1.00 88.25 256 LYS A C 1
ATOM 1965 O O . LYS A 1 256 ? -22.425 7.306 23.402 1.00 88.25 256 LYS A O 1
ATOM 1970 N N . ALA A 1 257 ? -21.455 5.496 24.319 1.00 88.25 257 ALA A N 1
ATOM 1971 C CA . ALA A 1 257 ? -20.335 6.212 24.924 1.00 88.25 257 ALA A CA 1
ATOM 1972 C C . ALA A 1 257 ? -19.432 6.882 23.865 1.00 88.25 257 ALA A C 1
ATOM 1974 O O . ALA A 1 257 ? -19.087 8.059 23.992 1.00 88.25 257 ALA A O 1
ATOM 1975 N N . LEU A 1 258 ? -19.145 6.200 22.749 1.00 88.25 258 LEU A N 1
ATOM 1976 C CA . LEU A 1 258 ? -18.406 6.781 21.617 1.00 88.25 258 LEU A CA 1
ATOM 1977 C C . LEU A 1 258 ? -19.142 7.973 20.984 1.00 88.25 258 LEU A C 1
ATOM 1979 O O . LEU A 1 258 ? -18.531 8.990 20.642 1.00 88.25 258 LEU A O 1
ATOM 1983 N N . ARG A 1 259 ? -20.470 7.876 20.845 1.00 90.19 259 ARG A N 1
ATOM 1984 C CA . ARG A 1 259 ? -21.311 8.955 20.301 1.00 90.19 259 ARG A CA 1
ATOM 1985 C C . ARG A 1 259 ? -21.367 10.169 21.228 1.00 90.19 259 ARG A C 1
ATOM 1987 O O . ARG A 1 259 ? -21.286 11.294 20.739 1.00 90.19 259 ARG A O 1
ATOM 1994 N N . THR A 1 260 ? -21.422 9.962 22.541 1.00 90.50 260 THR A N 1
ATOM 1995 C CA . THR A 1 260 ? -21.346 11.048 23.535 1.00 90.50 260 THR A CA 1
ATOM 1996 C C . THR A 1 260 ? -20.006 11.781 23.458 1.00 90.50 260 THR A C 1
ATOM 1998 O O . THR A 1 260 ? -19.970 13.010 23.426 1.00 90.50 260 THR A O 1
ATOM 2001 N N . ASN A 1 261 ? -18.904 11.039 23.320 1.00 90.06 261 ASN A N 1
ATOM 2002 C CA . ASN A 1 261 ? -17.545 11.588 23.304 1.00 90.06 261 ASN A CA 1
ATOM 2003 C C . ASN A 1 261 ? -17.028 11.945 21.897 1.00 90.06 261 ASN A C 1
ATOM 2005 O O . ASN A 1 261 ? -15.846 12.235 21.708 1.00 90.06 261 ASN A O 1
ATOM 2009 N N . THR A 1 262 ? -17.899 11.988 20.883 1.00 91.00 262 THR A N 1
ATOM 2010 C CA . THR A 1 262 ? -17.492 12.231 19.487 1.00 91.00 262 THR A CA 1
ATOM 2011 C C . THR A 1 262 ? -16.774 13.572 19.302 1.00 91.00 262 THR A C 1
ATOM 2013 O O . THR A 1 262 ? -15.827 13.650 18.521 1.00 91.00 262 THR A O 1
ATOM 2016 N N . ALA A 1 263 ? -17.162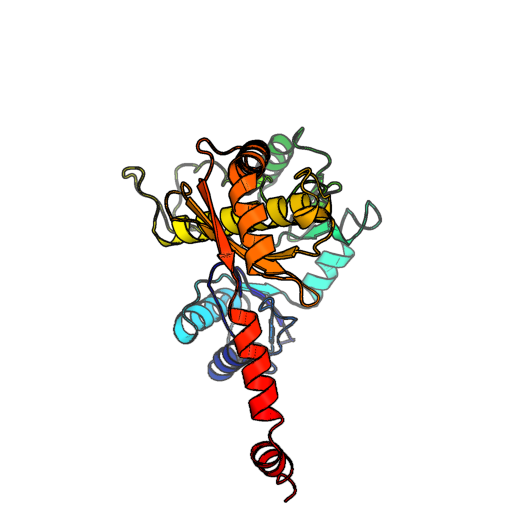 14.616 20.042 1.00 89.81 263 ALA A N 1
ATOM 2017 C CA . ALA A 1 263 ? -16.512 15.927 19.966 1.00 89.81 263 ALA A CA 1
ATOM 2018 C C . ALA A 1 263 ? -15.043 15.891 20.427 1.00 89.81 263 ALA A C 1
ATOM 2020 O O . ALA A 1 263 ? -14.193 16.548 19.823 1.00 89.81 263 ALA A O 1
ATOM 2021 N N . PHE A 1 264 ? -14.743 15.099 21.462 1.00 90.81 264 PHE A N 1
ATOM 2022 C CA . PHE A 1 264 ? -13.382 14.883 21.947 1.00 90.81 264 PHE A CA 1
ATOM 2023 C C . PHE A 1 264 ? -12.536 14.189 20.875 1.00 90.81 264 PHE A C 1
ATOM 2025 O O . PHE A 1 264 ? -11.535 14.749 20.423 1.00 90.81 264 PHE A O 1
ATOM 2032 N N . PHE A 1 265 ? -12.999 13.037 20.375 1.00 90.94 265 PHE A N 1
ATOM 2033 C CA . PHE A 1 265 ? -12.291 12.297 19.328 1.00 90.94 265 PHE A CA 1
ATOM 2034 C C . PHE A 1 265 ? -12.099 13.139 18.067 1.00 90.94 265 PHE A C 1
ATOM 2036 O O . PHE A 1 265 ? -11.025 13.132 17.474 1.00 90.94 265 PHE A O 1
ATOM 2043 N N . GLN A 1 266 ? -13.109 13.915 17.670 1.00 91.12 266 GLN A N 1
ATOM 2044 C CA . GLN A 1 266 ? -13.019 14.788 16.506 1.00 91.12 266 GLN A CA 1
ATOM 2045 C C . GLN A 1 266 ? -11.941 15.868 16.676 1.00 91.12 266 GLN A C 1
ATOM 2047 O O . GLN A 1 266 ? -11.208 16.150 15.726 1.00 91.12 266 GLN A O 1
ATOM 2052 N N . LYS A 1 267 ? -11.827 16.462 17.870 1.00 90.38 267 LYS A N 1
ATOM 2053 C CA . LYS A 1 267 ? -10.809 17.473 18.181 1.00 90.38 267 LYS A CA 1
ATOM 2054 C C . LYS A 1 267 ? -9.400 16.879 18.126 1.00 90.38 267 LYS A C 1
ATOM 2056 O O . LYS A 1 267 ? -8.547 17.437 17.437 1.00 90.38 267 LYS A O 1
ATOM 2061 N N . GLU A 1 268 ? -9.176 15.745 18.783 1.00 90.00 268 GLU A N 1
ATOM 2062 C CA . GLU A 1 268 ? -7.872 15.067 18.806 1.00 90.00 268 GLU A CA 1
ATOM 2063 C C . GLU A 1 268 ? -7.442 14.608 17.409 1.00 90.00 268 GLU A C 1
ATOM 2065 O O . GLU A 1 268 ? -6.323 14.868 16.955 1.00 90.00 268 GLU A O 1
ATOM 2070 N N . VAL A 1 269 ? -8.370 14.000 16.667 1.00 90.31 269 VAL A N 1
ATOM 2071 C CA . VAL A 1 269 ? -8.146 13.572 15.284 1.00 90.31 269 VAL A CA 1
ATOM 2072 C C . VAL A 1 269 ? -7.798 14.766 14.392 1.00 90.31 269 VAL A C 1
ATOM 2074 O O . VAL A 1 269 ? -6.852 14.687 13.607 1.00 90.31 269 VAL A O 1
ATOM 2077 N N . ALA A 1 270 ? -8.493 15.898 14.534 1.00 89.25 270 ALA A N 1
ATOM 2078 C CA . ALA A 1 270 ? -8.207 17.106 13.763 1.00 89.25 270 ALA A CA 1
ATOM 2079 C C . ALA A 1 270 ? -6.811 17.682 14.049 1.00 89.25 270 ALA A C 1
ATOM 2081 O O . ALA A 1 270 ? -6.108 18.061 13.109 1.00 89.25 270 ALA A O 1
ATOM 2082 N N . GLN A 1 271 ? -6.393 17.711 15.319 1.00 87.88 271 GLN A N 1
ATOM 2083 C CA . GLN A 1 271 ? -5.069 18.199 15.713 1.00 87.88 271 GLN A CA 1
ATOM 2084 C C . GLN A 1 271 ? -3.941 17.334 15.133 1.00 87.88 271 GLN A C 1
ATOM 2086 O O . GLN A 1 271 ? -2.960 17.869 14.619 1.00 87.88 271 GLN A O 1
ATOM 2091 N N . ARG A 1 272 ? -4.098 16.003 15.148 1.00 85.75 272 ARG A N 1
ATOM 2092 C CA . ARG A 1 272 ? -3.061 15.049 14.703 1.00 85.75 272 ARG A CA 1
ATOM 2093 C C . ARG A 1 272 ? -3.030 14.820 13.178 1.00 85.75 272 ARG A C 1
ATOM 2095 O O . ARG A 1 272 ? -2.008 14.386 12.633 1.00 85.75 272 ARG A O 1
ATOM 2102 N N . LEU A 1 273 ? -4.123 15.110 12.461 1.00 83.12 273 LEU A N 1
ATOM 2103 C CA . LEU A 1 273 ? -4.205 14.985 10.994 1.00 83.12 273 LEU A CA 1
ATOM 2104 C C . LEU A 1 273 ? -3.571 16.147 10.224 1.00 83.12 273 LEU A C 1
ATOM 2106 O O . LEU A 1 273 ? -3.137 15.939 9.092 1.00 83.12 273 LEU A O 1
ATOM 2110 N N . GLY A 1 274 ? -3.552 17.361 10.785 1.00 77.12 274 GLY A N 1
ATOM 2111 C CA . GLY A 1 274 ? -2.994 18.544 10.113 1.00 77.12 274 GLY A CA 1
ATOM 2112 C C . GLY A 1 274 ? -3.729 18.955 8.825 1.00 77.12 274 GLY A C 1
ATOM 2113 O O . GLY A 1 274 ? -3.147 19.599 7.952 1.00 77.12 274 GLY A O 1
ATOM 2114 N N . LEU A 1 275 ? -4.999 18.563 8.665 1.00 77.50 275 LEU A N 1
ATOM 2115 C CA . LEU A 1 275 ? -5.822 18.906 7.501 1.00 77.50 275 LEU A CA 1
ATOM 2116 C C . LEU A 1 275 ? -6.522 20.259 7.682 1.00 77.50 275 LEU A C 1
ATOM 2118 O O . LEU A 1 275 ? -6.885 20.651 8.785 1.00 77.50 275 LEU A O 1
ATOM 2122 N N . LYS A 1 276 ? -6.806 20.941 6.561 1.00 76.50 276 LYS A N 1
ATOM 2123 C CA . LYS A 1 276 ? -7.582 22.199 6.550 1.00 76.50 276 LYS A CA 1
ATOM 2124 C C . LYS A 1 276 ? -8.999 22.032 7.118 1.00 76.50 276 LYS A C 1
ATOM 2126 O O . LYS A 1 276 ? -9.577 22.992 7.615 1.00 76.50 276 LYS A O 1
ATOM 2131 N N . PHE A 1 277 ? -9.570 20.835 6.995 1.00 75.38 277 PHE A N 1
ATOM 2132 C CA . PHE A 1 277 ? -10.907 20.513 7.476 1.00 75.38 277 PHE A CA 1
ATOM 2133 C C . PHE A 1 277 ? -10.829 19.342 8.451 1.00 75.38 277 PHE A C 1
ATOM 2135 O O . PHE A 1 277 ? -10.213 18.324 8.141 1.00 75.38 277 PHE A O 1
ATOM 2142 N N . ALA A 1 278 ? -11.482 19.494 9.602 1.00 81.44 278 ALA A N 1
ATOM 2143 C CA . ALA A 1 278 ? -11.681 18.412 10.552 1.00 81.44 278 ALA A CA 1
ATOM 2144 C C . ALA A 1 278 ? -12.790 17.479 10.033 1.00 81.44 278 ALA A C 1
ATOM 2146 O O . ALA A 1 278 ? -13.912 17.956 9.815 1.00 81.44 278 ALA A O 1
ATOM 2147 N N . PRO A 1 279 ? -12.518 16.179 9.826 1.00 89.12 279 PRO A N 1
ATOM 2148 C CA . PRO A 1 279 ? -13.556 15.245 9.420 1.00 89.12 279 PRO A CA 1
ATOM 2149 C C . PRO A 1 279 ? -14.580 15.064 10.545 1.00 89.12 279 PRO A C 1
ATOM 2151 O O . PRO A 1 279 ? -14.223 14.990 11.719 1.00 89.12 279 PRO A O 1
ATOM 2154 N N . ARG A 1 280 ? -15.865 14.988 10.196 1.00 92.25 280 ARG A N 1
ATOM 2155 C CA . ARG A 1 280 ? -16.928 14.579 11.120 1.00 92.25 280 ARG A CA 1
ATOM 2156 C C . ARG A 1 280 ? -16.871 13.067 11.299 1.00 92.25 280 ARG A C 1
ATOM 2158 O O . ARG A 1 280 ? -16.960 12.341 10.310 1.00 92.25 280 ARG A O 1
ATOM 2165 N N . LEU A 1 281 ? -16.706 12.617 12.539 1.00 94.38 281 LEU A N 1
ATOM 2166 C CA . LEU A 1 281 ? -16.639 11.199 12.882 1.00 94.38 281 LEU A CA 1
ATOM 2167 C C . LEU A 1 281 ? -18.047 10.644 13.114 1.00 94.38 281 LEU A C 1
ATOM 2169 O O . LEU A 1 281 ? -18.818 11.213 13.881 1.00 94.38 281 LEU A O 1
ATOM 2173 N N . ASN A 1 282 ? -18.357 9.522 12.470 1.00 92.69 282 ASN A N 1
ATOM 2174 C CA . ASN A 1 282 ? -19.585 8.760 12.662 1.00 92.69 282 ASN A CA 1
ATOM 2175 C C . ASN A 1 282 ? -19.221 7.324 13.053 1.00 92.69 282 ASN A C 1
ATOM 2177 O O . ASN A 1 282 ? -18.717 6.577 12.214 1.00 92.69 282 ASN A O 1
ATOM 2181 N N . PHE A 1 283 ? -19.487 6.945 14.302 1.00 93.75 283 PHE A N 1
ATOM 2182 C CA . PHE A 1 283 ? -19.219 5.596 14.806 1.00 93.75 283 PHE A CA 1
ATOM 2183 C C . PHE A 1 283 ? -20.357 4.628 14.462 1.00 93.75 283 PHE A C 1
ATOM 2185 O O . PHE A 1 283 ? -21.536 4.925 14.712 1.00 93.75 283 PHE A O 1
ATOM 2192 N N . GLN A 1 284 ? -19.984 3.484 13.892 1.00 89.56 284 GLN A N 1
ATOM 2193 C CA . GLN A 1 284 ? -20.870 2.394 13.492 1.00 89.56 284 GLN A CA 1
ATOM 2194 C C . GLN A 1 284 ? -20.373 1.058 14.057 1.00 89.56 284 GLN A C 1
ATOM 2196 O O . GLN A 1 284 ? -19.159 0.884 14.177 1.00 89.56 284 GLN A O 1
ATOM 2201 N N . PRO A 1 285 ? -21.285 0.130 14.388 1.00 87.69 285 PRO A N 1
ATOM 2202 C CA . PRO A 1 285 ? -20.895 -1.226 14.754 1.00 87.69 285 PRO A CA 1
ATOM 2203 C C . PRO A 1 285 ? -20.266 -1.936 13.548 1.00 87.69 285 PRO A C 1
ATOM 2205 O O . PRO A 1 285 ? -20.627 -1.645 12.402 1.00 87.69 285 PRO A O 1
ATOM 2208 N N . ASP A 1 286 ? -19.316 -2.837 13.794 1.00 80.38 286 ASP A N 1
ATOM 2209 C CA . ASP A 1 286 ? -18.792 -3.731 12.760 1.00 80.38 286 ASP A CA 1
ATOM 2210 C C . ASP A 1 286 ? -19.495 -5.094 12.804 1.00 80.38 286 AS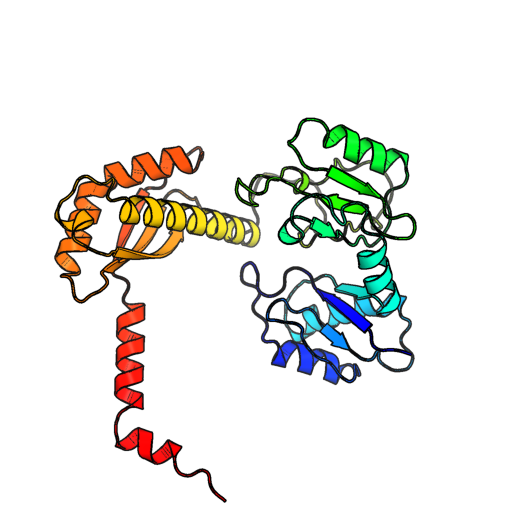P A C 1
ATOM 2212 O O . ASP A 1 286 ? -19.251 -5.915 13.690 1.00 80.38 286 ASP A O 1
ATOM 2216 N N . GLU A 1 287 ? -20.343 -5.344 11.807 1.00 71.31 287 GLU A N 1
ATOM 2217 C CA . GLU A 1 287 ? -21.080 -6.603 11.638 1.00 71.31 287 GLU A CA 1
ATOM 2218 C C . GLU A 1 287 ? -20.234 -7.690 10.938 1.00 71.31 287 GLU A C 1
ATOM 2220 O O . GLU A 1 287 ? -20.627 -8.856 10.886 1.00 71.31 287 GLU A O 1
ATOM 2225 N N . SER A 1 288 ? -19.046 -7.352 10.414 1.00 59.62 288 SER A N 1
ATOM 2226 C CA . SER A 1 288 ? -18.219 -8.276 9.615 1.00 59.62 288 SER A CA 1
ATOM 2227 C C . SER A 1 288 ? -17.707 -9.478 10.424 1.00 59.62 288 SER A C 1
ATOM 2229 O O . SER A 1 288 ? -17.470 -10.548 9.863 1.00 59.62 288 SER A O 1
ATOM 2231 N N . PHE A 1 289 ? -17.549 -9.323 11.743 1.00 57.53 289 PHE A N 1
ATOM 2232 C CA . PHE A 1 289 ? -17.107 -10.396 12.645 1.00 57.53 289 PHE A CA 1
ATOM 2233 C C . PHE A 1 289 ? -18.227 -11.379 13.019 1.00 57.53 289 PHE A C 1
ATOM 2235 O O . PHE A 1 289 ? -17.955 -12.554 13.291 1.00 57.53 289 PHE A O 1
ATOM 2242 N N . ASP A 1 290 ? -19.484 -10.931 12.991 1.00 59.88 290 ASP A N 1
ATOM 2243 C CA . ASP A 1 290 ? -20.631 -11.780 13.319 1.00 59.88 290 ASP A CA 1
ATOM 2244 C C . ASP A 1 290 ? -20.886 -12.800 12.191 1.00 59.88 290 ASP A C 1
ATOM 2246 O O . ASP A 1 290 ? -21.253 -13.949 12.450 1.00 59.88 290 ASP A O 1
ATOM 2250 N N . GLU A 1 291 ? -20.579 -12.426 10.944 1.00 54.59 291 GLU A N 1
ATOM 2251 C CA . GLU A 1 291 ? -20.705 -13.306 9.778 1.00 54.59 291 GLU A CA 1
ATOM 2252 C C . GLU A 1 291 ? -19.608 -14.382 9.730 1.00 54.59 291 GLU A C 1
ATOM 2254 O O . GLU A 1 291 ? -19.899 -15.541 9.440 1.00 54.59 291 GLU A O 1
ATOM 2259 N N . ALA A 1 292 ? -18.363 -14.056 10.099 1.00 52.62 292 ALA A N 1
ATOM 2260 C CA . ALA A 1 292 ? -17.285 -15.048 10.193 1.00 52.62 292 ALA A CA 1
ATOM 2261 C C . ALA A 1 292 ? -17.604 -16.141 11.232 1.00 52.62 292 ALA A C 1
ATOM 2263 O O . ALA A 1 292 ? -17.473 -17.330 10.947 1.00 52.62 292 ALA A O 1
ATOM 2264 N N . SER A 1 293 ? -18.132 -15.743 12.394 1.00 59.78 293 SER A N 1
ATOM 2265 C CA . SER A 1 293 ? -18.566 -16.669 13.452 1.00 59.78 293 SER A CA 1
ATOM 2266 C C . SER A 1 293 ? -19.756 -17.537 13.019 1.00 59.78 293 SER A C 1
ATOM 2268 O O . SER A 1 293 ? -19.903 -18.688 13.440 1.00 59.78 293 SER A O 1
ATOM 2270 N N . ARG A 1 294 ? -20.637 -16.994 12.170 1.00 62.84 294 ARG A N 1
ATOM 2271 C CA . ARG A 1 294 ? -21.753 -17.731 11.571 1.00 62.84 294 ARG A CA 1
ATOM 2272 C C . ARG A 1 294 ? -21.266 -18.755 10.548 1.00 62.84 294 ARG A C 1
ATOM 2274 O O . ARG A 1 294 ? -21.769 -19.877 10.548 1.00 62.84 294 ARG A O 1
ATOM 2281 N N . ILE A 1 295 ? -20.298 -18.381 9.713 1.00 65.44 295 ILE A N 1
ATOM 2282 C CA . ILE A 1 295 ? -19.669 -19.274 8.735 1.00 65.44 295 ILE A CA 1
ATOM 2283 C C . ILE A 1 295 ? -18.934 -20.404 9.458 1.00 65.44 295 ILE A C 1
ATOM 2285 O O . ILE A 1 295 ? -19.169 -21.558 9.127 1.00 65.44 295 ILE A O 1
ATOM 2289 N N . GLU A 1 296 ? -18.144 -20.120 10.497 1.00 63.38 296 GLU A N 1
ATOM 2290 C CA . GLU A 1 296 ? -17.509 -21.167 11.312 1.00 63.38 296 GLU A CA 1
ATOM 2291 C C . GLU A 1 296 ? -18.536 -22.110 11.940 1.00 63.38 296 GLU A C 1
ATOM 2293 O O . GLU A 1 296 ? -18.354 -23.323 11.893 1.00 63.38 296 GLU A O 1
ATOM 2298 N N . LYS A 1 297 ? -19.656 -21.596 12.465 1.00 72.00 297 LYS A N 1
ATOM 2299 C CA . LYS A 1 297 ? -20.742 -22.446 12.982 1.00 72.00 297 LYS A CA 1
ATOM 2300 C C . LYS A 1 297 ? -21.391 -23.319 11.909 1.00 72.00 297 LYS A C 1
ATOM 2302 O O . LYS A 1 297 ? -21.763 -24.446 12.214 1.00 72.00 297 LYS A O 1
ATOM 2307 N N . LEU A 1 298 ? -21.542 -22.807 10.689 1.00 67.81 298 LEU A N 1
ATOM 2308 C CA . LEU A 1 298 ? -22.072 -23.556 9.546 1.00 67.81 298 LEU A CA 1
ATOM 2309 C C . LEU A 1 298 ? -21.080 -24.617 9.048 1.00 67.81 298 LEU A C 1
ATOM 2311 O O . LEU A 1 298 ? -21.493 -25.725 8.730 1.00 67.81 298 LEU A O 1
ATOM 2315 N N . LEU A 1 299 ? -19.785 -24.296 9.013 1.00 64.56 299 LEU A N 1
ATOM 2316 C CA . LEU A 1 299 ? -18.715 -25.221 8.623 1.00 64.56 299 LEU A CA 1
ATOM 2317 C C . LEU A 1 299 ? -18.455 -26.292 9.691 1.00 64.56 299 LEU A C 1
ATOM 2319 O O . LEU A 1 299 ? -18.079 -27.410 9.360 1.00 64.56 299 LEU A O 1
ATOM 2323 N N . SER A 1 300 ? -18.702 -25.969 10.961 1.00 70.69 300 SER A N 1
ATOM 2324 C CA . SER A 1 300 ? -18.627 -26.902 12.093 1.00 70.69 300 SER A CA 1
ATOM 2325 C C . SER A 1 300 ? -19.893 -27.754 12.255 1.00 70.69 300 SER A C 1
ATOM 2327 O O . SER A 1 300 ? -19.983 -28.539 13.202 1.00 70.69 300 SER A O 1
ATOM 2329 N N . ASP A 1 301 ? -20.899 -27.591 11.385 1.00 77.50 301 ASP A N 1
ATOM 2330 C CA . ASP A 1 301 ? -22.087 -28.440 11.400 1.00 77.50 301 ASP A CA 1
ATOM 2331 C C . ASP A 1 301 ? -21.674 -29.874 11.017 1.00 77.50 301 ASP A C 1
ATOM 2333 O O . ASP A 1 301 ? -21.047 -30.075 9.973 1.00 77.50 301 ASP A O 1
ATOM 2337 N N . PRO A 1 302 ? -22.027 -30.895 11.819 1.00 70.19 302 PRO A N 1
ATOM 2338 C CA . PRO A 1 302 ? -21.650 -32.282 11.556 1.00 70.19 302 PRO A CA 1
ATOM 2339 C C . PRO A 1 302 ? -22.136 -32.822 10.201 1.00 70.19 302 PRO A C 1
ATOM 2341 O O . PRO A 1 302 ? -21.618 -33.839 9.741 1.00 70.19 302 PRO A O 1
ATOM 2344 N N . LYS A 1 303 ? -23.114 -32.177 9.548 1.00 69.06 303 LYS A N 1
ATOM 2345 C CA . LYS A 1 303 ? -23.498 -32.504 8.166 1.00 69.06 303 LYS A CA 1
ATOM 2346 C C . LYS A 1 303 ? -22.477 -32.034 7.133 1.00 69.06 303 LYS A C 1
ATOM 2348 O O . LYS A 1 303 ? -22.272 -32.742 6.163 1.00 69.06 303 LYS A O 1
ATOM 2353 N N . VAL A 1 304 ? -21.867 -30.869 7.344 1.00 66.25 304 VAL A N 1
ATOM 2354 C CA . VAL A 1 304 ? -20.875 -30.270 6.437 1.00 66.25 304 VAL A CA 1
ATOM 2355 C C . VAL A 1 304 ? -19.490 -30.861 6.693 1.00 66.25 304 VAL A C 1
ATOM 2357 O O . VAL A 1 304 ? -18.757 -31.130 5.751 1.00 66.25 304 VAL A O 1
ATOM 2360 N N . ALA A 1 305 ? -19.152 -31.138 7.956 1.00 61.03 305 ALA A N 1
ATOM 2361 C CA . ALA A 1 305 ? -17.873 -31.746 8.321 1.00 61.03 305 ALA A CA 1
ATOM 2362 C C . ALA A 1 305 ? -17.688 -33.158 7.731 1.00 61.03 305 ALA A C 1
ATOM 2364 O O . ALA A 1 305 ? -16.576 -33.525 7.377 1.00 61.03 305 ALA A O 1
ATOM 2365 N N . ARG A 1 306 ? -18.778 -33.927 7.570 1.00 63.72 306 ARG A N 1
ATOM 2366 C CA . ARG A 1 306 ? -18.746 -35.260 6.939 1.00 63.72 306 ARG A CA 1
ATOM 2367 C C . ARG A 1 306 ? -18.292 -35.235 5.481 1.00 63.72 306 ARG A C 1
ATOM 2369 O O . ARG A 1 306 ? -17.613 -36.161 5.067 1.00 63.72 306 ARG A O 1
ATOM 2376 N N . ASP A 1 307 ? -18.625 -34.181 4.739 1.00 62.69 307 ASP A N 1
ATOM 2377 C CA . ASP A 1 307 ? -18.268 -34.055 3.321 1.00 62.69 307 ASP A CA 1
ATOM 2378 C C . ASP A 1 307 ? -16.791 -33.652 3.116 1.00 62.69 307 ASP A C 1
ATOM 2380 O O . ASP A 1 307 ? -16.306 -33.642 1.987 1.00 62.69 307 ASP A O 1
ATOM 2384 N N . LEU A 1 308 ? -16.070 -33.297 4.190 1.00 62.12 308 LEU A N 1
ATOM 2385 C CA . LEU A 1 308 ? -14.653 -32.911 4.143 1.00 62.12 308 LEU A CA 1
ATOM 2386 C C . LEU A 1 308 ? -13.693 -34.087 4.388 1.00 62.12 308 LEU A C 1
ATOM 2388 O O . LEU A 1 308 ? -12.522 -33.977 4.031 1.00 62.12 308 LEU A O 1
ATOM 2392 N N . ASP A 1 309 ? -14.176 -35.194 4.962 1.00 58.41 309 ASP A N 1
ATOM 2393 C CA . ASP A 1 309 ? -13.365 -36.381 5.273 1.00 58.41 309 ASP A CA 1
ATOM 2394 C C . ASP A 1 309 ? -13.339 -37.418 4.122 1.00 58.41 309 ASP A C 1
ATOM 2396 O O . ASP A 1 309 ? -12.526 -38.339 4.149 1.00 58.41 309 ASP A O 1
ATOM 2400 N N . ASP A 1 310 ? -14.157 -37.257 3.072 1.00 56.31 310 ASP A N 1
ATOM 2401 C CA . ASP A 1 310 ? -14.271 -38.200 1.938 1.00 56.31 310 ASP A CA 1
ATOM 2402 C C . ASP A 1 310 ? -13.253 -37.933 0.800 1.00 56.31 310 ASP A C 1
ATOM 2404 O O . ASP A 1 310 ? -13.572 -38.026 -0.386 1.00 56.31 310 ASP A O 1
ATOM 2408 N N . THR A 1 311 ? -11.995 -37.616 1.133 1.00 49.47 311 THR A N 1
ATOM 2409 C CA . THR A 1 311 ? -10.897 -37.608 0.139 1.00 49.47 311 THR A CA 1
ATOM 2410 C C . THR A 1 311 ? -9.796 -38.591 0.524 1.00 49.47 311 THR A C 1
ATOM 2412 O O . THR A 1 311 ? -8.706 -38.197 0.917 1.00 49.47 311 THR A O 1
ATOM 2415 N N . ASP A 1 312 ? -10.102 -39.878 0.383 1.00 48.31 312 ASP A N 1
ATOM 2416 C CA . ASP A 1 312 ? -9.119 -40.939 0.158 1.00 48.31 312 ASP A CA 1
ATOM 2417 C C . ASP A 1 312 ? -9.707 -41.908 -0.884 1.00 48.31 312 ASP A C 1
ATOM 2419 O O . ASP A 1 312 ? -10.540 -42.752 -0.558 1.00 48.31 312 ASP A O 1
ATOM 2423 N N . ASP A 1 313 ? -9.318 -41.703 -2.148 1.00 39.91 313 ASP A N 1
ATOM 2424 C CA . ASP A 1 313 ? -9.055 -42.738 -3.167 1.00 39.91 313 ASP A CA 1
ATOM 2425 C C . ASP A 1 313 ? -8.334 -42.122 -4.387 1.00 39.91 313 ASP A C 1
ATOM 2427 O O . ASP A 1 313 ? -8.862 -41.158 -4.996 1.00 39.91 313 ASP A O 1
#

Foldseek 3Di:
DDKKKKDKFPDPPLPHDDDLVQLQVLVVVVQWAPWDADPSRRIIITDDHPPDDPVCVQVVSQCSCCPRRVDRMTIDMDDPVRVVLQVVQQPCVVPADPVQKDWFFFPDDDDPVVVVVVVVVCPPVDPKDWAARPPGGIIIGDNDPVDDPPPPVVVDDDDDDDDDPDDGDRPDSDDDDDDDDDDDDDDPSNLSNVQQVLFVLLQVQVQVCLVVVVLPDPLSVVWDKHFDTWGADSVRQAIETEMDTPDPDDPVVNQVSCVVSQVVSQVSSCVSSVDPHRHRYHYDYDCPVVVVVVVVVVCPPPVNVVVVPPPDD

Sequence (313 aa):
MGRRLALLGSINVGGNRITMGDLVGALTRHGFADVETVVASGNILFDPPTGVLGKELPDRIADIVRSELGVDTFALVLSAAELEAAIAENPFSGTGEDKFVHVHFLTAQPGPERFERLLADHAGRGDERIAPWNTRTPYRLCERCRHQQADCRLYRAPPRLPGHGAQHAIAQATYRKTCLMARNDSTPEQQSVRVLKVGERVRHILSELLARGEAHDDVLSASNIAVTEVRMTPDLRNAKAYVKPLLGEDEGQVLKALRTNTAFFQKEVAQRLGLKFAPRLNFQPDESFDEASRIEKLLSDPKVARDLDDTDD

Radius of gyration: 24.8 Å; chains: 1; bounding box: 55×66×60 Å

pLDDT: mean 70.39, std 20.67, range [22.98, 95.69]

InterPro domains:
  IPR000238 Ribosome-binding factor A [MF_00003] (193-299)
  IPR000238 Ribosome-binding factor A [PF02033] (194-299)
  IPR000238 Ribosome-binding factor A [TIGR00082] (193-300)
  IPR012545 Protein of unknown function DUF1697 [PF08002] (1-123)
  IPR012545 Protein of unknown function DUF1697 [PTHR36439] (3-117)
  IPR015946 K homology domain-like, alpha/beta [G3DSA:3.30.300.20] (190-306)
  IPR020053 Ribosome-binding factor A, conserved site [PS01319] (265-286)
  IPR023799 Ribosome-binding factor A domain superfamily [SSF89919] (191-301)

Organism: NCBI:txid1306953

Secondary structure (DSSP, 8-state):
---EEEEESSTTSTT----HHHHHHHHHHTT-EEEEEEGGGTEEEEEPPTT--TTTHHHHHHHHHHHHH-----EEEEEHHHHHHHHHT-TTTTSS-GGGEEE---SSPPPHHHHHHHHHHHTTSSSEEEEE-SSS-EEEEETT--S-TT--GGGS-PPPPSS--S------S---PPP--------HHHHHHHHHHHHHHHHHHHHHHHHTTTT--HHHHHS-EEEEEEEE-TTSSEEEEEEEESTT--HHHHHHHHHHTHHHHHHHHHHHH--SSPPEEEEEE--HHHHHHHHHHHHTSHHHHGGGS----